Protein AF-A0A139AXX0-F1 (afdb_monomer_lite)

Structure (mmCIF, N/CA/C/O backbone):
data_AF-A0A139AXX0-F1
#
_entry.id   AF-A0A139AXX0-F1
#
loop_
_atom_site.group_PDB
_atom_site.id
_atom_site.type_symbol
_atom_site.label_atom_id
_atom_site.label_alt_id
_atom_site.label_comp_id
_atom_site.label_asym_id
_atom_site.label_entity_id
_atom_site.label_seq_id
_atom_site.pdbx_PDB_ins_code
_atom_site.Cartn_x
_atom_site.Cartn_y
_atom_site.Cartn_z
_atom_site.occupancy
_atom_site.B_iso_or_equiv
_atom_site.auth_seq_id
_atom_site.auth_comp_id
_atom_site.auth_asym_id
_atom_site.auth_atom_id
_atom_site.pdbx_PDB_model_num
ATOM 1 N N . MET A 1 1 ? 79.664 -22.857 -15.039 1.00 46.25 1 MET A N 1
ATOM 2 C CA . MET A 1 1 ? 78.919 -22.597 -13.788 1.00 46.25 1 MET A CA 1
ATOM 3 C C . MET A 1 1 ? 77.476 -23.040 -13.986 1.00 46.25 1 MET A C 1
ATOM 5 O O . MET A 1 1 ? 76.774 -22.445 -14.790 1.00 46.25 1 MET A O 1
ATOM 9 N N . LYS A 1 2 ? 77.086 -24.165 -13.374 1.00 41.97 2 LYS A N 1
ATOM 10 C CA . LYS A 1 2 ? 75.766 -24.799 -13.525 1.00 41.97 2 LYS A CA 1
ATOM 11 C C . LYS A 1 2 ? 74.895 -24.378 -12.338 1.00 41.97 2 LYS A C 1
ATOM 13 O O . LYS A 1 2 ? 75.291 -24.623 -11.205 1.00 41.97 2 LYS A O 1
ATOM 18 N N . THR A 1 3 ? 73.746 -23.750 -12.580 1.00 57.97 3 THR A N 1
ATOM 19 C CA . THR A 1 3 ? 72.783 -23.391 -11.529 1.00 57.97 3 THR A CA 1
ATOM 20 C C . THR A 1 3 ? 71.642 -24.406 -11.494 1.00 57.97 3 THR A C 1
ATOM 22 O O . THR A 1 3 ? 70.916 -24.605 -12.466 1.00 57.97 3 THR A O 1
ATOM 25 N N . LEU A 1 4 ? 71.520 -25.082 -10.353 1.00 53.06 4 LEU A N 1
ATOM 26 C CA . LEU A 1 4 ? 70.432 -25.992 -10.010 1.00 53.06 4 LEU A CA 1
ATOM 27 C C . LEU A 1 4 ? 69.208 -25.167 -9.588 1.00 53.06 4 LEU A C 1
ATOM 29 O O . LEU A 1 4 ? 69.321 -24.290 -8.733 1.00 53.06 4 LEU A O 1
ATOM 33 N N . ARG A 1 5 ? 68.033 -25.457 -10.157 1.00 53.00 5 ARG A N 1
ATOM 34 C CA . ARG A 1 5 ? 66.740 -24.987 -9.637 1.00 53.00 5 ARG A CA 1
ATOM 35 C C . ARG A 1 5 ? 65.978 -26.170 -9.057 1.00 53.00 5 ARG A C 1
ATOM 37 O O . ARG A 1 5 ? 65.609 -27.100 -9.769 1.00 53.00 5 ARG A O 1
ATOM 44 N N . THR A 1 6 ? 65.761 -26.101 -7.753 1.00 57.22 6 THR A N 1
ATOM 45 C CA . THR A 1 6 ? 64.947 -27.004 -6.946 1.00 57.22 6 THR A CA 1
ATOM 46 C C . THR A 1 6 ? 63.458 -26.786 -7.244 1.00 57.22 6 THR A C 1
ATOM 48 O O . THR A 1 6 ? 62.976 -25.656 -7.315 1.00 57.22 6 THR A O 1
ATOM 51 N N . ARG A 1 7 ? 62.722 -27.884 -7.452 1.00 46.81 7 ARG A N 1
ATOM 52 C CA . ARG A 1 7 ? 61.253 -27.921 -7.518 1.00 46.81 7 ARG A CA 1
ATOM 53 C C . ARG A 1 7 ? 60.729 -28.276 -6.130 1.00 46.81 7 ARG A C 1
ATOM 55 O O . ARG A 1 7 ? 61.003 -29.370 -5.645 1.00 46.81 7 ARG A O 1
ATOM 62 N N . SER A 1 8 ? 59.977 -27.373 -5.510 1.00 51.22 8 SER A N 1
ATOM 63 C CA . SER A 1 8 ? 59.204 -27.656 -4.305 1.00 51.22 8 SER A CA 1
ATOM 64 C C . SER A 1 8 ? 57.824 -28.211 -4.662 1.00 51.22 8 SER A C 1
ATOM 66 O O . SER A 1 8 ? 57.126 -27.739 -5.558 1.00 51.22 8 SER A O 1
ATOM 68 N N . SER A 1 9 ? 57.498 -29.271 -3.935 1.00 49.22 9 SER A N 1
ATOM 69 C CA . SER A 1 9 ? 56.248 -30.013 -3.874 1.00 49.22 9 SER A CA 1
ATOM 70 C C . SER A 1 9 ? 55.099 -29.144 -3.348 1.00 49.22 9 SER A C 1
ATOM 72 O O . SER A 1 9 ? 55.285 -28.356 -2.422 1.00 49.22 9 SER A O 1
ATOM 74 N N . THR A 1 10 ? 53.896 -29.292 -3.902 1.00 56.66 10 THR A N 1
ATOM 75 C CA . THR A 1 10 ? 52.660 -28.860 -3.236 1.00 56.66 10 THR A CA 1
ATOM 76 C C . THR A 1 10 ? 51.636 -29.975 -3.366 1.00 56.66 10 THR A C 1
ATOM 78 O O . THR A 1 10 ? 51.292 -30.415 -4.463 1.00 56.66 10 THR A O 1
ATOM 81 N N . SER A 1 11 ? 51.249 -30.466 -2.197 1.00 52.00 11 SER A N 1
ATOM 82 C CA . SER A 1 11 ? 50.426 -31.629 -1.929 1.00 52.00 11 SER A CA 1
ATOM 83 C C . SER A 1 11 ? 48.946 -31.388 -2.218 1.00 52.00 11 SER A C 1
ATOM 85 O O . SER A 1 11 ? 48.414 -30.284 -2.097 1.00 52.00 11 SER A O 1
ATOM 87 N N . ALA A 1 12 ? 48.287 -32.479 -2.600 1.00 48.62 12 ALA A N 1
ATOM 88 C CA . ALA A 1 12 ? 46.859 -32.584 -2.824 1.00 48.62 12 ALA A CA 1
ATOM 89 C C . ALA A 1 12 ? 46.077 -32.492 -1.501 1.00 48.62 12 ALA A C 1
ATOM 91 O O . ALA A 1 12 ? 46.318 -33.264 -0.576 1.00 48.62 12 ALA A O 1
ATOM 92 N N . GLY A 1 13 ? 45.111 -31.574 -1.441 1.00 47.59 13 GLY A N 1
ATOM 93 C CA . GLY A 1 13 ? 44.103 -31.495 -0.387 1.00 47.59 13 GLY A CA 1
ATOM 94 C C . GLY A 1 13 ? 42.764 -32.033 -0.887 1.00 47.59 13 GLY A C 1
ATOM 95 O O . GLY A 1 13 ? 42.063 -31.368 -1.646 1.00 47.59 13 GLY A O 1
ATOM 96 N N . VAL A 1 14 ? 42.427 -33.249 -0.461 1.00 51.59 14 VAL A N 1
ATOM 97 C CA . VAL A 1 14 ? 41.125 -33.903 -0.639 1.00 51.59 14 VAL A CA 1
ATOM 98 C C . VAL A 1 14 ? 40.145 -33.295 0.369 1.00 51.59 14 VAL A C 1
ATOM 100 O O . VAL A 1 14 ? 40.324 -33.466 1.571 1.00 51.59 14 VAL A O 1
ATOM 103 N N . PHE A 1 15 ? 39.106 -32.593 -0.096 1.00 47.91 15 PHE A N 1
ATOM 104 C CA . PHE A 1 15 ? 38.000 -32.147 0.759 1.00 47.91 15 PHE A CA 1
ATOM 105 C C . PHE A 1 15 ? 36.804 -33.094 0.612 1.00 47.91 15 PHE A C 1
ATOM 107 O O . PHE A 1 15 ? 36.177 -33.193 -0.444 1.00 47.91 15 PHE A O 1
ATOM 114 N N . LEU A 1 16 ? 36.521 -33.803 1.704 1.00 53.97 16 LEU A N 1
ATOM 115 C CA . LEU A 1 16 ? 35.399 -34.714 1.892 1.00 53.97 16 LEU A CA 1
ATOM 116 C C . LEU A 1 16 ? 34.058 -33.960 1.910 1.00 53.97 16 LEU A C 1
ATOM 118 O O . LEU A 1 16 ? 33.892 -32.942 2.580 1.00 53.97 16 LEU A O 1
ATOM 122 N N . ARG A 1 17 ? 33.085 -34.514 1.178 1.00 45.72 17 ARG A N 1
ATOM 123 C CA . ARG A 1 17 ? 31.656 -34.173 1.213 1.00 45.72 17 ARG A CA 1
ATOM 124 C C . ARG A 1 17 ? 31.059 -34.533 2.581 1.00 45.72 17 ARG A C 1
ATOM 126 O O . ARG A 1 17 ? 31.061 -35.703 2.947 1.00 45.72 17 ARG A O 1
ATOM 133 N N . ALA A 1 18 ? 30.454 -33.563 3.264 1.00 51.94 18 ALA A N 1
ATOM 134 C CA . ALA A 1 18 ? 29.508 -33.800 4.357 1.00 51.94 18 ALA A CA 1
ATOM 135 C C . ALA A 1 18 ? 28.066 -33.759 3.813 1.00 51.94 18 ALA A C 1
ATOM 137 O O . ALA A 1 18 ? 27.714 -32.867 3.039 1.00 51.94 18 ALA A O 1
ATOM 138 N N . GLY A 1 19 ? 27.264 -34.769 4.164 1.00 47.56 19 GLY A N 1
ATOM 139 C CA . GLY A 1 19 ? 25.903 -34.993 3.666 1.00 47.56 19 GLY A CA 1
ATOM 140 C C . GLY A 1 19 ? 24.798 -34.195 4.384 1.00 47.56 19 GLY A C 1
ATOM 141 O O . GLY A 1 19 ? 25.060 -33.530 5.386 1.00 47.56 19 GLY A O 1
ATOM 142 N N . PRO A 1 20 ? 23.547 -34.262 3.883 1.00 62.38 20 PRO A N 1
ATOM 143 C CA . PRO A 1 20 ? 22.391 -33.614 4.493 1.00 62.38 20 PRO A CA 1
ATOM 144 C C . PRO A 1 20 ? 21.713 -34.520 5.534 1.00 62.38 20 PRO A C 1
ATOM 146 O O . PRO A 1 20 ? 21.348 -35.659 5.249 1.00 62.38 20 PRO A O 1
ATOM 149 N N . GLN A 1 21 ? 21.500 -33.990 6.740 1.00 54.69 21 GLN A N 1
ATOM 150 C CA . GLN A 1 21 ? 20.679 -34.625 7.772 1.00 54.69 21 GLN A CA 1
ATOM 151 C C . GLN A 1 21 ? 19.194 -34.449 7.435 1.00 54.69 21 GLN A C 1
ATOM 153 O O . GLN A 1 21 ? 18.640 -33.353 7.513 1.00 54.69 21 GLN A O 1
ATOM 158 N N . SER A 1 22 ? 18.567 -35.560 7.059 1.00 50.88 22 SER A N 1
ATOM 159 C CA . SER A 1 22 ? 17.121 -35.758 7.051 1.00 50.88 22 SER A CA 1
ATOM 160 C C . SER A 1 22 ? 16.656 -36.066 8.474 1.00 50.88 22 SER A C 1
ATOM 162 O O . SER A 1 22 ? 17.155 -37.003 9.094 1.00 50.88 22 SER A O 1
ATOM 164 N N . ARG A 1 23 ? 15.683 -35.309 8.987 1.00 54.03 23 ARG A N 1
ATOM 165 C CA . ARG A 1 23 ? 14.845 -35.733 10.114 1.00 54.03 23 ARG A CA 1
ATOM 166 C C . ARG A 1 23 ? 13.399 -35.351 9.834 1.00 54.03 23 ARG A C 1
ATOM 168 O O . ARG A 1 23 ? 12.986 -34.214 10.030 1.00 54.03 23 ARG A O 1
ATOM 175 N N . ALA A 1 24 ? 12.652 -36.344 9.378 1.00 46.38 24 ALA A N 1
ATOM 176 C CA . ALA A 1 24 ? 11.213 -36.445 9.528 1.00 46.38 24 ALA A CA 1
ATOM 177 C C . ALA A 1 24 ? 10.962 -37.593 10.508 1.00 46.38 24 ALA A C 1
ATOM 179 O O . ALA A 1 24 ? 11.511 -38.662 10.271 1.00 46.38 24 ALA A O 1
ATOM 180 N N . VAL A 1 25 ? 10.171 -37.377 11.565 1.00 45.97 25 VAL A N 1
ATOM 181 C CA . VAL A 1 25 ? 9.174 -38.337 12.082 1.00 45.97 25 VAL A CA 1
ATOM 182 C C . VAL A 1 25 ? 8.332 -37.717 13.209 1.00 45.97 25 VAL A C 1
ATOM 184 O O . VAL A 1 25 ? 8.870 -37.161 14.159 1.00 45.97 25 VAL A O 1
ATOM 187 N N . CYS A 1 26 ? 7.015 -37.900 13.038 1.00 38.25 26 CYS A N 1
ATOM 188 C CA . CYS A 1 26 ? 5.984 -38.304 14.010 1.00 38.25 26 CYS A CA 1
ATOM 189 C C . CYS A 1 26 ? 5.656 -37.380 15.200 1.00 38.25 26 CYS A C 1
ATOM 191 O O . CYS A 1 26 ? 6.502 -37.048 16.013 1.00 38.25 26 CYS A O 1
ATOM 193 N N . SER A 1 27 ? 4.425 -36.860 15.302 1.00 47.22 27 SER A N 1
ATOM 194 C CA . SER A 1 27 ? 3.159 -37.568 15.599 1.00 47.22 27 SER A CA 1
ATOM 195 C C . SER A 1 27 ? 3.106 -38.070 17.038 1.00 47.22 27 SER A C 1
ATOM 197 O O . SER A 1 27 ? 3.663 -39.122 17.325 1.00 47.22 27 SER A O 1
ATOM 199 N N . LEU A 1 28 ? 2.378 -37.342 17.893 1.00 48.97 28 LEU A N 1
ATOM 200 C CA . LEU A 1 28 ? 1.589 -37.885 19.001 1.00 48.97 28 LEU A CA 1
ATOM 201 C C . LEU A 1 28 ? 0.614 -36.813 19.516 1.00 48.97 28 LEU A C 1
ATOM 203 O O . LEU A 1 28 ? 1.004 -35.743 19.979 1.00 48.97 28 LEU A O 1
ATOM 207 N N . CYS A 1 29 ? -0.673 -37.127 19.372 1.00 44.59 29 CYS A N 1
ATOM 208 C CA . CYS A 1 29 ? -1.796 -36.564 20.112 1.00 44.59 29 CYS A CA 1
ATOM 209 C C . CYS A 1 29 ? -1.549 -36.651 21.626 1.00 44.59 29 CYS A C 1
ATOM 211 O O . CYS A 1 29 ? -0.869 -37.583 22.035 1.00 44.59 29 CYS A O 1
ATOM 213 N N . ILE A 1 30 ? -2.173 -35.776 22.431 1.00 45.62 30 ILE A N 1
ATOM 214 C CA . ILE A 1 30 ? -2.805 -36.111 23.728 1.00 45.62 30 ILE A CA 1
ATOM 215 C C . ILE A 1 30 ? -3.516 -34.868 24.325 1.00 45.62 30 ILE A C 1
ATOM 217 O O . ILE A 1 30 ? -2.901 -33.846 24.605 1.00 45.62 30 ILE A O 1
ATOM 221 N N . LEU A 1 31 ? -4.841 -35.015 24.458 1.00 41.31 31 LEU A N 1
ATOM 222 C CA . LEU A 1 31 ? -5.793 -34.495 25.458 1.00 41.31 31 LEU A CA 1
ATOM 223 C C . LEU A 1 31 ? -5.908 -32.993 25.827 1.00 41.31 31 LEU A C 1
ATOM 225 O O . LEU A 1 31 ? -5.064 -32.398 26.487 1.00 41.31 31 LEU A O 1
ATOM 229 N N . SER A 1 32 ? -7.111 -32.459 25.566 1.00 44.53 32 SER A N 1
ATOM 230 C CA . SER A 1 32 ? -7.810 -31.455 26.396 1.00 44.53 32 SER A CA 1
ATOM 231 C C . SER A 1 32 ? -8.146 -32.023 27.795 1.00 44.53 32 SER A C 1
ATOM 233 O O . SER A 1 32 ? -8.226 -33.247 27.922 1.00 44.53 32 SER A O 1
ATOM 235 N N . PRO A 1 33 ? -8.427 -31.193 28.830 1.00 52.59 33 PRO A N 1
ATOM 236 C CA . PRO A 1 33 ? -9.834 -30.819 29.060 1.00 52.59 33 PRO A CA 1
ATOM 237 C C . PRO A 1 33 ? -10.115 -29.446 29.732 1.00 52.59 33 PRO A C 1
ATOM 239 O O . PRO A 1 33 ? -9.369 -28.942 30.563 1.00 52.59 33 PRO A O 1
ATOM 242 N N . LEU A 1 34 ? -11.276 -28.897 29.355 1.00 48.12 34 LEU A N 1
ATOM 243 C CA . LEU A 1 34 ? -12.315 -28.196 30.136 1.00 48.12 34 LEU A CA 1
ATOM 244 C C . LEU A 1 34 ? -11.984 -27.648 31.545 1.00 48.12 34 LEU A C 1
ATOM 246 O O . LEU A 1 34 ? -11.795 -28.408 32.496 1.00 48.12 34 LEU A O 1
ATOM 250 N N . LYS A 1 35 ? -12.167 -26.328 31.726 1.00 39.66 35 LYS A N 1
ATOM 251 C CA . LYS A 1 35 ? -12.638 -25.751 33.001 1.00 39.66 35 LYS A CA 1
ATOM 252 C C . LYS A 1 35 ? -13.356 -24.402 32.801 1.00 39.66 35 LYS A C 1
ATOM 254 O O . LYS A 1 35 ? -12.743 -23.383 32.515 1.00 39.66 35 LYS A O 1
ATOM 259 N N . THR A 1 36 ? -14.664 -24.412 33.020 1.00 43.47 36 THR A N 1
ATOM 260 C CA . THR A 1 36 ? -15.513 -23.289 33.475 1.00 43.47 36 THR A CA 1
ATOM 261 C C . THR A 1 36 ? -16.224 -23.772 34.754 1.00 43.47 36 THR A C 1
ATOM 263 O O . THR A 1 36 ? -16.199 -24.984 34.988 1.00 43.47 36 THR A O 1
ATOM 266 N N . PRO A 1 37 ? -16.961 -22.961 35.543 1.00 57.97 37 PRO A N 1
ATOM 267 C CA . PRO A 1 37 ? -17.022 -21.499 35.704 1.00 57.97 37 PRO A CA 1
ATOM 268 C C . PRO A 1 37 ? -16.844 -21.077 37.193 1.00 57.97 37 PRO A C 1
ATOM 270 O O . PRO A 1 37 ? -16.829 -21.919 38.089 1.00 57.97 37 PRO A O 1
ATOM 273 N N . ARG A 1 38 ? -16.795 -19.771 37.507 1.00 42.25 38 ARG A N 1
ATOM 274 C CA . ARG A 1 38 ? -17.168 -19.293 38.856 1.00 42.25 38 ARG A CA 1
ATOM 275 C C . ARG A 1 38 ? -17.940 -17.977 38.790 1.00 42.25 38 ARG A C 1
ATOM 277 O O . ARG A 1 38 ? -17.411 -16.950 38.385 1.00 42.25 38 ARG A O 1
ATOM 284 N N . LEU A 1 39 ? -19.203 -18.069 39.198 1.00 45.81 39 LEU A N 1
ATOM 285 C CA . LEU A 1 39 ? -20.110 -16.976 39.531 1.00 45.81 39 LEU A CA 1
ATOM 286 C C . LEU A 1 39 ? -19.693 -16.303 40.849 1.00 45.81 39 LEU A C 1
ATOM 288 O O . LEU A 1 39 ? -19.390 -16.987 41.823 1.00 45.81 39 LEU A O 1
ATOM 292 N N . SER A 1 40 ? -19.778 -14.976 40.883 1.00 50.75 40 SER A N 1
ATOM 293 C CA . SER A 1 40 ? -20.068 -14.143 42.062 1.00 50.75 40 SER A CA 1
ATOM 294 C C . SER A 1 40 ? -20.540 -12.803 41.485 1.00 50.75 40 SER A C 1
ATOM 296 O O . SER A 1 40 ? -19.766 -12.147 40.803 1.00 50.75 40 SER A O 1
ATOM 298 N N . SER A 1 41 ? -21.827 -12.466 41.416 1.00 46.47 41 SER A N 1
ATOM 299 C CA . SER A 1 41 ? -22.825 -12.223 42.466 1.00 46.47 41 SER A CA 1
ATOM 300 C C . SER A 1 41 ? -22.464 -11.080 43.424 1.00 46.47 41 SER A C 1
ATOM 302 O O . SER A 1 41 ? -21.390 -11.098 44.024 1.00 46.47 41 SER A O 1
ATOM 304 N N . GLN A 1 42 ? -23.461 -10.196 43.595 1.00 49.03 42 GLN A N 1
ATOM 305 C CA . GLN A 1 42 ? -23.65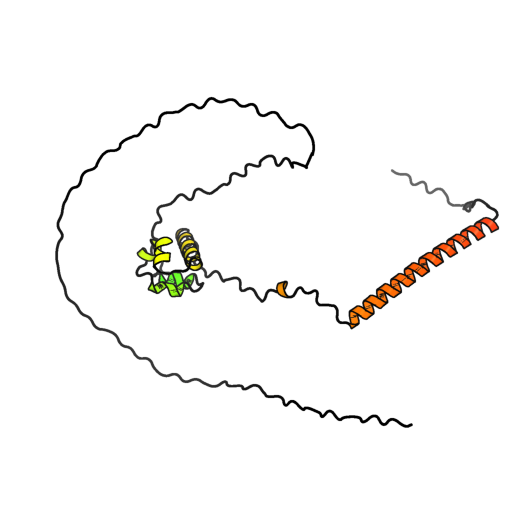3 -9.093 44.559 1.00 49.03 42 GLN A CA 1
ATOM 306 C C . GLN A 1 42 ? -23.186 -7.697 44.088 1.00 49.03 42 GLN A C 1
ATOM 308 O O . GLN A 1 42 ? -22.005 -7.473 43.872 1.00 49.03 42 GLN A O 1
ATOM 313 N N . ASN A 1 43 ? -24.085 -6.776 43.706 1.00 46.84 43 ASN A N 1
ATOM 314 C CA . ASN A 1 43 ? -25.103 -5.997 44.458 1.00 46.84 43 ASN A CA 1
ATOM 315 C C . ASN A 1 43 ? -24.584 -4.622 44.923 1.00 46.84 43 ASN A C 1
ATOM 317 O O . ASN A 1 43 ? -23.675 -4.573 45.746 1.00 46.84 43 ASN A O 1
ATOM 321 N N . ARG A 1 44 ? -25.268 -3.551 44.476 1.00 42.06 44 ARG A N 1
ATOM 322 C CA . ARG A 1 44 ? -25.724 -2.325 45.199 1.00 42.06 44 ARG A CA 1
ATOM 323 C C . ARG A 1 44 ? -25.839 -1.159 44.200 1.00 42.06 44 ARG A C 1
ATOM 325 O O . ARG A 1 44 ? -24.881 -0.843 43.511 1.00 42.06 44 ARG A O 1
ATOM 332 N N . LEU A 1 45 ? -27.055 -0.691 43.897 1.00 45.53 45 LEU A N 1
ATOM 333 C CA . LEU A 1 45 ? -27.758 0.429 44.555 1.00 45.53 45 LEU A CA 1
ATOM 334 C C . LEU A 1 45 ? -26.901 1.699 44.706 1.00 45.53 45 LEU A C 1
ATOM 336 O O . LEU A 1 45 ? -26.037 1.731 45.574 1.00 45.53 45 LEU A O 1
ATOM 340 N N . ALA A 1 46 ? -27.226 2.758 43.957 1.00 47.44 46 ALA A N 1
ATOM 341 C CA . ALA A 1 46 ? -27.762 4.016 44.499 1.00 47.44 46 ALA A CA 1
ATOM 342 C C . ALA A 1 46 ? -27.876 5.103 43.409 1.00 47.44 46 ALA A C 1
ATOM 344 O O . ALA A 1 46 ? -27.119 5.146 42.446 1.00 47.44 46 ALA A O 1
ATOM 345 N N . ASN A 1 47 ? -28.886 5.940 43.608 1.00 55.72 47 ASN A N 1
ATOM 346 C CA . ASN A 1 47 ? -29.456 6.990 42.766 1.00 55.72 47 ASN A CA 1
ATOM 347 C C . ASN A 1 47 ? -28.591 8.271 42.632 1.00 55.72 47 ASN A C 1
ATOM 349 O O . ASN A 1 47 ? -27.592 8.409 43.337 1.00 55.72 47 ASN A O 1
ATOM 353 N N . PRO A 1 48 ? -28.982 9.214 41.741 1.00 68.31 48 PRO A N 1
ATOM 354 C CA . PRO A 1 48 ? -28.218 10.418 41.395 1.00 68.31 48 PRO A CA 1
ATOM 355 C C . PRO A 1 48 ? -28.518 11.605 42.326 1.00 68.31 48 PRO A C 1
ATOM 357 O O . PRO A 1 48 ? -29.503 11.578 43.067 1.00 68.31 48 PRO A O 1
ATOM 360 N N . PRO A 1 49 ? -27.746 12.700 42.204 1.00 59.00 49 PRO A N 1
ATOM 361 C CA . PRO A 1 49 ? -28.359 14.016 42.333 1.00 59.00 49 PRO A CA 1
ATOM 362 C C . PRO A 1 49 ? -28.030 14.998 41.200 1.00 59.00 49 PRO A C 1
ATOM 364 O O . PRO A 1 49 ? -26.990 14.986 40.546 1.00 59.00 49 PRO A O 1
ATOM 367 N N . SER A 1 50 ? -29.025 15.849 41.028 1.00 43.22 50 SER A N 1
ATOM 368 C CA . SER A 1 50 ? -29.220 17.003 40.171 1.00 43.22 50 SER A CA 1
ATOM 369 C C . SER A 1 50 ? -28.288 18.198 40.428 1.00 43.22 50 SER A C 1
ATOM 371 O O . SER A 1 50 ? -27.760 18.382 41.520 1.00 43.22 50 SER A O 1
ATOM 373 N N . SER A 1 51 ? -28.269 19.083 39.420 1.00 44.53 51 SER A N 1
ATOM 374 C CA . SER A 1 51 ? -28.216 20.558 39.494 1.00 44.53 51 SER A CA 1
ATOM 375 C C . SER A 1 51 ? -26.960 21.270 40.019 1.00 44.53 51 SER A C 1
ATOM 377 O O . SER A 1 51 ? -26.716 21.339 41.217 1.00 44.53 51 SER A O 1
ATOM 379 N N . SER A 1 52 ? -26.271 21.972 39.115 1.00 45.31 52 SER A N 1
ATOM 380 C CA . SER A 1 52 ? -25.848 23.385 39.259 1.00 45.31 52 SER A CA 1
ATOM 381 C C . SER A 1 52 ? -25.246 23.834 37.913 1.00 45.31 52 SER A C 1
ATOM 383 O O . SER A 1 52 ? -24.355 23.193 37.373 1.00 45.31 52 SER A O 1
ATOM 385 N N . SER A 1 53 ? -25.896 24.725 37.166 1.00 45.28 53 SER A N 1
ATOM 386 C CA . SER A 1 53 ? -25.772 26.186 37.277 1.00 45.28 53 SER A CA 1
ATOM 387 C C . SER A 1 53 ? -24.343 26.675 37.032 1.00 45.28 53 SER A C 1
ATOM 389 O O . SER A 1 53 ? -23.526 26.676 37.944 1.00 45.28 53 SER A O 1
ATOM 391 N N . THR A 1 54 ? -24.053 27.163 35.824 1.00 55.62 54 THR A N 1
ATOM 392 C CA . THR A 1 54 ? -23.055 28.230 35.625 1.00 55.62 54 THR A CA 1
ATOM 393 C C . THR A 1 54 ? -23.347 29.017 34.337 1.00 55.62 54 THR A C 1
ATOM 395 O O . THR A 1 54 ? -23.622 28.406 33.301 1.00 55.62 54 THR A O 1
ATOM 398 N N . PRO A 1 55 ? -23.345 30.363 34.399 1.00 60.59 55 PRO A N 1
ATOM 399 C CA . PRO A 1 55 ? -23.709 31.244 33.294 1.00 60.59 55 PRO A CA 1
ATOM 400 C C . PRO A 1 55 ? -22.537 31.593 32.361 1.00 60.59 55 PRO A C 1
ATOM 402 O O . PRO A 1 55 ? -21.362 31.475 32.705 1.00 60.59 55 PRO A O 1
ATOM 405 N N . LEU A 1 56 ? -22.924 32.067 31.175 1.00 49.19 56 LEU A N 1
ATOM 406 C CA . LEU A 1 56 ? -22.122 32.729 30.138 1.00 49.19 56 LEU A CA 1
ATOM 407 C C . LEU A 1 56 ? -21.199 33.830 30.692 1.00 49.19 56 LEU A C 1
ATOM 409 O O . LEU A 1 56 ? -21.549 34.496 31.668 1.00 49.19 56 LEU A O 1
ATOM 413 N N . PRO A 1 57 ? -20.117 34.149 29.959 1.00 61.62 57 PRO A N 1
ATOM 414 C CA . PRO A 1 57 ? -19.947 35.553 29.588 1.00 61.62 57 PRO A CA 1
ATOM 415 C C . PRO A 1 57 ? -19.570 35.803 28.114 1.00 61.62 57 PRO A C 1
ATOM 417 O O . PRO A 1 57 ? -18.651 35.216 27.553 1.00 61.62 57 PRO A O 1
ATOM 420 N N . THR A 1 58 ? -20.315 36.753 27.545 1.00 52.62 58 THR A N 1
ATOM 421 C CA . THR A 1 58 ? -19.846 37.914 26.769 1.00 52.62 58 THR A CA 1
ATOM 422 C C . THR A 1 58 ? -19.033 37.674 25.491 1.00 52.62 58 THR A C 1
ATOM 424 O O . THR A 1 58 ? -17.809 37.581 25.483 1.00 52.62 58 THR A O 1
ATOM 427 N N . ASN A 1 59 ? -19.763 37.701 24.373 1.00 52.16 59 ASN A N 1
ATOM 428 C CA . ASN A 1 59 ? -19.253 37.933 23.025 1.00 52.16 59 ASN A CA 1
ATOM 429 C C . ASN A 1 59 ? -18.819 39.403 22.877 1.00 52.16 59 ASN A C 1
ATOM 431 O O . ASN A 1 59 ? -19.653 40.303 22.967 1.00 52.16 59 ASN A O 1
ATOM 435 N N . THR A 1 60 ? -17.538 39.634 22.601 1.00 64.19 60 THR A N 1
ATOM 436 C CA . THR A 1 60 ? -16.974 40.956 22.293 1.00 64.19 60 THR A CA 1
ATOM 437 C C . THR A 1 60 ? -16.551 40.978 20.819 1.00 64.19 60 THR A C 1
ATOM 439 O O . THR A 1 60 ? -15.567 40.322 20.470 1.00 64.19 60 THR A O 1
ATOM 442 N N . PRO A 1 61 ? -17.242 41.699 19.918 1.00 61.56 61 PRO A N 1
ATOM 443 C CA . PRO A 1 61 ? -16.785 41.855 18.543 1.00 61.56 61 PRO A CA 1
ATOM 444 C C . PRO A 1 61 ? -15.756 42.989 18.464 1.00 61.56 61 PRO A C 1
ATOM 446 O O . PRO A 1 61 ? -16.102 44.168 18.440 1.00 61.56 61 PRO A O 1
ATOM 449 N N . PHE A 1 62 ? -14.469 42.639 18.414 1.00 50.34 62 PHE A N 1
ATOM 450 C CA . PHE A 1 62 ? -13.411 43.607 18.125 1.00 50.34 62 PHE A CA 1
ATOM 451 C C . PHE A 1 62 ? -13.364 43.866 16.613 1.00 50.34 62 PHE A C 1
ATOM 453 O O . PHE A 1 62 ? -12.769 43.111 15.842 1.00 50.34 62 PHE A O 1
ATOM 460 N N . LEU A 1 63 ? -14.027 44.943 16.195 1.00 45.78 63 LEU A N 1
ATOM 461 C CA . LEU A 1 63 ? -13.848 45.562 14.888 1.00 45.78 63 LEU A CA 1
ATOM 462 C C . LEU A 1 63 ? -12.383 45.999 14.755 1.00 45.78 63 LEU A C 1
ATOM 464 O O . LEU A 1 63 ? -11.899 46.814 15.540 1.00 45.78 63 LEU A O 1
ATOM 468 N N . ARG A 1 64 ? -11.665 45.458 13.766 1.00 57.47 64 ARG A N 1
ATOM 469 C CA . ARG A 1 64 ? -10.363 45.998 13.360 1.00 57.47 64 ARG A CA 1
ATOM 470 C C . ARG A 1 64 ? -10.573 47.048 12.262 1.00 57.47 64 ARG A C 1
ATOM 472 O O . ARG A 1 64 ? -11.209 46.723 11.259 1.00 57.47 64 ARG A O 1
ATOM 479 N N . PRO A 1 65 ? -10.046 48.272 12.427 1.00 56.25 65 PRO A N 1
ATOM 480 C CA . PRO A 1 65 ? -10.118 49.316 11.416 1.00 56.25 65 PRO A CA 1
ATOM 481 C C . PRO A 1 65 ? -9.142 49.068 10.259 1.00 56.25 65 PRO A C 1
ATOM 483 O O . PRO A 1 65 ? -8.028 48.573 10.438 1.00 56.25 65 PRO A O 1
ATOM 486 N N . LEU A 1 66 ? -9.598 49.448 9.067 1.00 49.06 66 LEU A N 1
ATOM 487 C CA . LEU A 1 66 ? -8.835 49.542 7.829 1.00 49.06 66 LEU A CA 1
ATOM 488 C C . LEU A 1 66 ? -7.741 50.605 7.980 1.00 49.06 66 LEU A C 1
ATOM 490 O O . LEU A 1 66 ? -8.050 51.780 8.168 1.00 49.06 66 LEU A O 1
ATOM 494 N N . THR A 1 67 ? -6.475 50.222 7.832 1.00 56.19 67 THR A N 1
ATOM 495 C CA . THR A 1 67 ? -5.396 51.183 7.579 1.00 56.19 67 THR A CA 1
ATOM 496 C C . THR A 1 67 ? -4.931 51.048 6.140 1.00 56.19 67 THR A C 1
ATOM 498 O O . THR A 1 67 ? -4.299 50.067 5.749 1.00 56.19 67 THR A O 1
ATOM 501 N N . SER A 1 68 ? -5.310 52.069 5.377 1.00 45.91 68 SER A N 1
ATOM 502 C CA . SER A 1 68 ? -4.775 52.471 4.082 1.00 45.91 68 SER A CA 1
ATOM 503 C C . SER A 1 68 ? -3.244 52.501 4.087 1.00 45.91 68 SER A C 1
ATOM 505 O O . SER A 1 68 ? -2.639 53.031 5.018 1.00 45.91 68 SER A O 1
ATOM 507 N N . VAL A 1 69 ? -2.628 51.977 3.027 1.00 60.31 69 VAL A N 1
ATOM 508 C CA . VAL A 1 69 ? -1.212 52.201 2.715 1.00 60.31 69 VAL A CA 1
ATOM 509 C C . VAL A 1 69 ? -1.140 52.786 1.300 1.00 60.31 69 VAL A C 1
ATOM 511 O O . VAL A 1 69 ? -1.404 52.061 0.340 1.00 60.31 69 VAL A O 1
ATOM 514 N N . PRO A 1 70 ? -0.826 54.081 1.129 1.00 56.75 70 PRO A N 1
ATOM 515 C CA . PRO A 1 70 ? -0.408 54.636 -0.149 1.00 56.75 70 PRO A CA 1
ATOM 516 C C . PRO A 1 70 ? 1.124 54.682 -0.204 1.00 56.75 70 PRO A C 1
ATOM 518 O O . PRO A 1 70 ? 1.778 55.028 0.777 1.00 56.75 70 PRO A O 1
ATOM 521 N N . GLY A 1 71 ? 1.720 54.355 -1.349 1.00 45.47 71 GLY A N 1
ATOM 522 C CA . GLY A 1 71 ? 3.174 54.444 -1.472 1.00 45.47 71 GLY A CA 1
ATOM 523 C C . GLY A 1 71 ? 3.722 53.869 -2.761 1.00 45.47 71 GLY A C 1
ATOM 524 O O . GLY A 1 71 ? 4.207 52.748 -2.804 1.00 45.47 71 GLY A O 1
ATOM 525 N N . THR A 1 72 ? 3.635 54.670 -3.811 1.00 56.31 72 THR A N 1
ATOM 526 C CA . THR A 1 72 ? 4.291 54.506 -5.105 1.00 56.31 72 THR A CA 1
ATOM 527 C C . THR A 1 72 ? 5.798 54.268 -4.985 1.00 56.31 72 THR A C 1
ATOM 529 O O . THR A 1 72 ? 6.512 55.120 -4.463 1.00 56.31 72 THR A O 1
ATOM 532 N N . HIS A 1 73 ? 6.304 53.212 -5.620 1.00 48.44 73 HIS A N 1
ATOM 533 C CA . HIS A 1 73 ? 7.631 53.260 -6.228 1.00 48.44 73 HIS A CA 1
ATOM 534 C C . HIS A 1 73 ? 7.598 52.508 -7.559 1.00 48.44 73 HIS A C 1
ATOM 536 O O . HIS A 1 73 ? 7.390 51.297 -7.613 1.00 48.44 73 HIS A O 1
ATOM 542 N N . ARG A 1 74 ? 7.735 53.268 -8.649 1.00 49.78 74 ARG A N 1
ATOM 543 C CA . ARG A 1 74 ? 7.939 52.747 -10.000 1.00 49.78 74 ARG A CA 1
ATOM 544 C C . ARG A 1 74 ? 9.333 52.132 -10.055 1.00 49.78 74 ARG A C 1
ATOM 546 O O . ARG A 1 74 ? 10.317 52.851 -9.912 1.00 49.78 74 ARG A O 1
ATOM 553 N N . GLU A 1 75 ? 9.414 50.830 -10.284 1.00 53.62 75 GLU A N 1
ATOM 554 C CA . GLU A 1 75 ? 10.667 50.175 -10.652 1.00 53.62 75 GLU A CA 1
ATOM 555 C C . GLU A 1 75 ? 10.831 50.219 -12.186 1.00 53.62 75 GLU A C 1
ATOM 557 O O . GLU A 1 75 ? 9.869 49.916 -12.904 1.00 53.62 75 GLU A O 1
ATOM 562 N N . PRO A 1 76 ? 11.990 50.639 -12.726 1.00 67.06 76 PRO A N 1
ATOM 563 C CA . PRO A 1 76 ? 12.221 50.653 -14.165 1.00 67.06 76 PRO A CA 1
ATOM 564 C C . PRO A 1 76 ? 12.524 49.248 -14.704 1.00 67.06 76 PRO A C 1
ATOM 566 O O . PRO A 1 76 ? 13.309 48.489 -14.141 1.00 67.06 76 PRO A O 1
ATOM 569 N N . LEU A 1 77 ? 11.912 48.932 -15.845 1.00 57.16 77 LEU A N 1
ATOM 570 C CA . LEU A 1 77 ? 12.081 47.679 -16.578 1.00 57.16 77 LEU A CA 1
ATOM 571 C C . LEU A 1 77 ? 13.539 47.458 -17.027 1.00 57.16 77 LEU A C 1
ATOM 573 O O . LEU A 1 77 ? 14.099 48.330 -17.698 1.00 57.16 77 LEU A O 1
ATOM 577 N N . PRO A 1 78 ? 14.122 46.264 -16.814 1.00 60.06 78 PRO A N 1
ATOM 578 C CA . PRO A 1 78 ? 15.296 45.836 -17.559 1.00 60.06 78 PRO A CA 1
ATOM 579 C C . PRO A 1 78 ? 14.885 45.283 -18.931 1.00 60.06 78 PRO A C 1
ATOM 581 O O . PRO A 1 78 ? 14.239 44.241 -19.060 1.00 60.06 78 PRO A O 1
ATOM 584 N N . SER A 1 79 ? 15.295 46.000 -19.976 1.00 61.31 79 SER A N 1
ATOM 585 C CA . SER A 1 79 ? 15.211 45.570 -21.368 1.00 61.31 79 SER A CA 1
ATOM 586 C C . SER A 1 79 ? 16.392 44.659 -21.736 1.00 61.31 79 SER A C 1
ATOM 588 O O . SER A 1 79 ? 17.548 45.050 -21.600 1.00 61.31 79 SER A O 1
ATOM 590 N N . HIS A 1 80 ? 16.044 43.491 -22.288 1.00 57.47 80 HIS A N 1
ATOM 591 C CA . HIS A 1 80 ? 16.778 42.652 -23.253 1.00 57.47 80 HIS A CA 1
ATOM 592 C C . HIS A 1 80 ? 17.468 41.336 -22.831 1.00 57.47 80 HIS A C 1
ATOM 594 O O . HIS A 1 80 ? 18.455 41.300 -22.106 1.00 57.47 80 HIS A O 1
ATOM 600 N N . ARG A 1 81 ? 17.012 40.293 -23.564 1.00 53.88 81 ARG A N 1
ATOM 601 C CA . ARG A 1 81 ? 17.614 38.986 -23.917 1.00 53.88 81 ARG A CA 1
ATOM 602 C C . ARG A 1 81 ? 17.676 37.974 -22.775 1.00 53.88 81 ARG A C 1
ATOM 604 O O . ARG A 1 81 ? 18.448 38.113 -21.846 1.00 53.88 81 ARG A O 1
ATOM 611 N N . ILE A 1 82 ? 16.905 36.885 -22.824 1.00 53.69 82 ILE A N 1
ATOM 612 C CA . ILE A 1 82 ? 16.976 35.781 -23.806 1.00 53.69 82 ILE A CA 1
ATOM 613 C C . ILE A 1 82 ? 15.562 35.182 -24.017 1.00 53.69 82 ILE A C 1
ATOM 615 O O . ILE A 1 82 ? 14.906 34.895 -23.015 1.00 53.69 82 ILE A O 1
ATOM 619 N N . PRO A 1 83 ? 15.085 34.897 -25.252 1.00 50.16 83 PRO A N 1
ATOM 620 C CA . PRO A 1 83 ? 13.877 34.096 -25.452 1.00 50.16 83 PRO A CA 1
ATOM 621 C C . PRO A 1 83 ? 14.179 32.627 -25.127 1.00 50.16 83 PRO A C 1
ATOM 623 O O . PRO A 1 83 ? 14.585 31.833 -25.974 1.00 50.16 83 PRO A O 1
ATOM 626 N N . ARG A 1 84 ? 14.016 32.260 -23.856 1.00 49.31 84 ARG A N 1
ATOM 627 C CA . ARG A 1 84 ? 13.867 30.865 -23.443 1.00 49.31 84 ARG A CA 1
ATOM 628 C C . ARG A 1 84 ? 12.402 30.523 -23.661 1.00 49.31 84 ARG A C 1
ATOM 630 O O . ARG A 1 84 ? 11.567 31.192 -23.073 1.00 49.31 84 ARG A O 1
ATOM 637 N N . PHE A 1 85 ? 12.123 29.530 -24.506 1.00 54.16 85 PHE A N 1
ATOM 638 C CA . PHE A 1 85 ? 10.799 28.953 -24.760 1.00 54.16 85 PHE A CA 1
ATOM 639 C C . PHE A 1 85 ? 9.933 28.917 -23.486 1.00 54.16 85 PHE A C 1
ATOM 641 O O . PHE A 1 85 ? 9.969 27.950 -22.723 1.00 54.16 85 PHE A O 1
ATOM 648 N N . THR A 1 86 ? 9.147 29.966 -23.247 1.00 44.94 86 THR A N 1
ATOM 649 C CA . THR A 1 86 ? 7.985 29.892 -22.376 1.00 44.94 86 THR A CA 1
ATOM 650 C C . THR A 1 86 ? 6.979 29.122 -23.194 1.00 44.94 86 THR A C 1
ATOM 652 O O . THR A 1 86 ? 6.377 29.646 -24.127 1.00 44.94 86 THR A O 1
ATOM 655 N N . ILE A 1 87 ? 6.884 27.829 -22.911 1.00 58.34 87 ILE A N 1
ATOM 656 C CA . ILE A 1 87 ? 5.732 27.062 -23.340 1.00 58.34 87 ILE A CA 1
ATOM 657 C C . ILE A 1 87 ? 4.545 27.812 -22.738 1.00 58.34 87 ILE A C 1
ATOM 659 O O . ILE A 1 87 ? 4.404 27.839 -21.514 1.00 58.34 87 ILE A O 1
ATOM 663 N N . GLU A 1 88 ? 3.756 28.480 -23.579 1.00 52.62 88 GLU A N 1
ATOM 664 C CA . GLU A 1 88 ? 2.409 28.911 -23.235 1.00 52.62 88 GLU A CA 1
ATOM 665 C C . GLU A 1 88 ? 1.615 27.643 -22.920 1.00 52.62 88 GLU A C 1
ATOM 667 O O . GLU A 1 88 ? 0.915 27.068 -23.746 1.00 52.62 88 GLU A O 1
ATOM 672 N N . TYR A 1 89 ? 1.765 27.153 -21.695 1.00 59.62 89 TYR A N 1
ATOM 673 C CA . TYR A 1 89 ? 0.710 26.403 -21.063 1.00 59.62 89 TYR A CA 1
ATOM 674 C C . TYR A 1 89 ? -0.316 27.457 -20.683 1.00 59.62 89 TYR A C 1
ATOM 676 O O . TYR A 1 89 ? -0.278 27.996 -19.579 1.00 59.62 89 TYR A O 1
ATOM 684 N N . SER A 1 90 ? -1.214 27.771 -21.623 1.00 60.31 90 SER A N 1
ATOM 685 C CA . SER A 1 90 ? -2.545 28.257 -21.283 1.00 60.31 90 SER A CA 1
ATOM 686 C C . SER A 1 90 ? -2.986 27.445 -20.076 1.00 60.31 90 SER A C 1
ATOM 688 O O . SER A 1 90 ? -3.059 26.212 -20.168 1.00 60.31 90 SER A O 1
ATOM 690 N N . ALA A 1 91 ? -3.122 28.123 -18.939 1.00 58.50 91 ALA A N 1
ATOM 691 C CA . ALA A 1 91 ? -3.525 27.537 -17.685 1.00 58.50 91 ALA A CA 1
ATOM 692 C C . ALA A 1 91 ? -4.857 26.831 -17.929 1.00 58.50 91 ALA A C 1
ATOM 694 O O . ALA A 1 91 ? -5.932 27.412 -17.857 1.00 58.50 91 ALA A O 1
ATOM 695 N N . LEU A 1 92 ? -4.780 25.540 -18.253 1.00 55.03 92 LEU A N 1
ATOM 696 C CA . LEU A 1 92 ? -5.795 24.605 -17.849 1.00 55.03 92 LEU A CA 1
ATOM 697 C C . LEU A 1 92 ? -5.716 24.655 -16.334 1.00 55.03 92 LEU A C 1
ATOM 699 O O . LEU A 1 92 ? -4.975 23.888 -15.710 1.00 55.03 92 LEU A O 1
ATOM 703 N N . ASP A 1 93 ? -6.464 25.610 -15.790 1.00 60.38 93 ASP A N 1
ATOM 704 C CA . ASP A 1 93 ? -7.146 25.542 -14.520 1.00 60.38 93 ASP A CA 1
ATOM 705 C C . ASP A 1 93 ? -7.869 24.203 -14.509 1.00 60.38 93 ASP A C 1
ATOM 707 O O . ASP A 1 93 ? -9.055 24.069 -14.788 1.00 60.38 93 ASP A O 1
ATOM 711 N N . LYS A 1 94 ? -7.097 23.147 -14.268 1.00 57.66 94 LYS A N 1
ATOM 712 C CA . LYS A 1 94 ? -7.611 21.897 -13.765 1.00 57.66 94 LYS A CA 1
ATOM 713 C C . LYS A 1 94 ? -8.111 22.337 -12.407 1.00 57.66 94 LYS A C 1
ATOM 715 O O . LYS A 1 94 ? -7.253 22.621 -11.563 1.00 57.66 94 LYS A O 1
ATOM 720 N N . PRO A 1 95 ? -9.435 22.460 -12.177 1.00 51.84 95 PRO A N 1
ATOM 721 C CA . PRO A 1 95 ? -9.884 22.645 -10.821 1.00 51.84 95 PRO A CA 1
ATOM 722 C C . PRO A 1 95 ? -9.248 21.482 -10.082 1.00 51.84 95 PRO A C 1
ATOM 724 O O . PRO A 1 95 ? -9.436 20.313 -10.440 1.00 51.84 95 PRO A O 1
ATOM 727 N N . PHE A 1 96 ? -8.391 21.796 -9.116 1.00 52.34 96 PHE A N 1
ATOM 728 C CA . PHE A 1 96 ? -8.063 20.839 -8.094 1.00 52.34 96 PHE A CA 1
ATOM 729 C C . PHE A 1 96 ? -9.419 20.579 -7.453 1.00 52.34 96 PHE A C 1
ATOM 731 O O . PHE A 1 96 ? -9.845 21.305 -6.559 1.00 52.34 96 PHE A O 1
ATOM 738 N N . ILE A 1 97 ? -10.158 19.599 -7.986 1.00 56.25 97 ILE A N 1
ATOM 739 C CA . ILE A 1 97 ? -11.361 19.042 -7.388 1.00 56.25 97 ILE A CA 1
ATOM 740 C C . ILE A 1 97 ? -10.818 18.267 -6.190 1.00 56.25 97 ILE A C 1
ATOM 742 O O . ILE A 1 97 ? -10.806 17.038 -6.134 1.00 56.25 97 ILE A O 1
ATOM 746 N N . GLY A 1 98 ? -10.276 19.013 -5.228 1.00 54.94 98 GLY A N 1
ATOM 747 C CA . GLY A 1 98 ? -10.174 18.597 -3.860 1.00 54.94 98 GLY A CA 1
ATOM 748 C C . GLY A 1 98 ? -11.616 18.411 -3.466 1.00 54.94 98 GLY A C 1
ATOM 749 O O . GLY A 1 98 ? -12.316 19.377 -3.182 1.00 54.94 98 GLY A O 1
ATOM 750 N N . LYS A 1 99 ? -12.094 17.169 -3.560 1.00 58.53 99 LYS A N 1
ATOM 751 C CA . LYS A 1 99 ? -13.388 16.791 -3.016 1.00 58.53 99 LYS A CA 1
ATOM 752 C C . LYS A 1 99 ? -13.372 17.281 -1.576 1.00 58.53 99 LYS A C 1
ATOM 754 O O . LYS A 1 99 ? -12.643 16.716 -0.758 1.00 58.53 99 LYS A O 1
ATOM 759 N N . ALA A 1 100 ? -14.103 18.356 -1.286 1.00 60.22 100 ALA A N 1
ATOM 760 C CA . ALA A 1 100 ? -14.312 18.794 0.077 1.00 60.22 100 ALA A CA 1
ATOM 761 C C . ALA A 1 100 ? -14.893 17.578 0.799 1.00 60.22 100 ALA A C 1
ATOM 763 O O . ALA A 1 100 ? -15.993 17.124 0.481 1.00 60.22 100 ALA A O 1
ATOM 764 N N . LYS A 1 101 ? -14.099 16.952 1.677 1.00 60.78 101 LYS A N 1
ATOM 765 C CA . LYS A 1 101 ? -14.544 15.782 2.429 1.00 60.78 101 LYS A CA 1
ATOM 766 C C . LYS A 1 101 ? -15.519 16.318 3.464 1.00 60.78 101 LYS A C 1
ATOM 768 O O . LYS A 1 101 ? -15.114 16.662 4.571 1.00 60.78 101 LYS A O 1
ATOM 773 N N . VAL A 1 102 ? -16.787 16.451 3.065 1.00 56.75 102 VAL A N 1
ATOM 774 C CA . VAL A 1 102 ? -17.899 16.713 3.975 1.00 56.75 102 VAL A CA 1
ATOM 775 C C . VAL A 1 102 ? -17.734 15.702 5.098 1.00 56.75 102 VAL A C 1
ATOM 777 O O . VAL A 1 102 ? -17.696 14.491 4.854 1.00 56.75 102 VAL A O 1
ATOM 780 N N . LYS A 1 103 ? -17.512 16.197 6.319 1.00 57.97 103 LYS A N 1
ATOM 781 C CA . LYS A 1 103 ? -17.418 15.358 7.511 1.00 57.97 103 LYS A CA 1
ATOM 782 C C . LYS A 1 103 ? -18.829 14.857 7.808 1.00 57.97 103 LYS A C 1
ATOM 784 O O . LYS A 1 103 ? -19.466 15.340 8.733 1.00 57.97 103 LYS A O 1
ATOM 789 N N . ALA A 1 104 ? -19.327 13.931 6.989 1.00 60.84 104 ALA A N 1
ATOM 790 C CA . ALA A 1 104 ? -20.531 13.183 7.297 1.00 60.84 104 ALA A CA 1
ATOM 791 C C . ALA A 1 104 ? -20.351 12.636 8.714 1.00 60.84 104 ALA A C 1
ATOM 793 O O . ALA A 1 104 ? -19.309 12.035 9.016 1.00 60.84 104 ALA A O 1
ATOM 794 N N . SER A 1 105 ? -21.310 12.930 9.592 1.00 62.56 105 SER A N 1
ATOM 795 C CA . SER A 1 105 ? -21.339 12.376 10.937 1.00 62.56 105 SER A CA 1
ATOM 796 C C . SER A 1 105 ? -21.187 10.865 10.796 1.00 62.56 105 SER A C 1
ATOM 798 O O . SER A 1 105 ? -21.927 10.181 10.088 1.00 62.56 105 SER A O 1
ATOM 800 N N . LYS A 1 106 ? -20.088 10.359 11.348 1.00 73.00 106 LYS A N 1
ATOM 801 C CA . LYS A 1 106 ? -19.635 8.992 11.130 1.00 73.00 106 LYS A CA 1
ATOM 802 C C . LYS A 1 106 ? -20.550 8.057 11.912 1.00 73.00 106 LYS A C 1
ATOM 804 O O . LYS A 1 106 ? -20.235 7.726 13.049 1.00 73.00 106 LYS A O 1
ATOM 809 N N . PHE A 1 107 ? -21.664 7.641 11.315 1.00 86.50 107 PHE A N 1
ATOM 810 C CA . PHE A 1 107 ? -22.558 6.668 11.935 1.00 86.50 107 PHE A CA 1
ATOM 811 C C . PHE A 1 107 ? -21.787 5.384 12.281 1.00 86.50 107 PHE A C 1
ATOM 813 O O . PHE A 1 107 ? -20.839 4.985 11.584 1.00 86.50 107 PHE A O 1
ATOM 820 N N . ILE A 1 108 ? -22.149 4.764 13.400 1.00 89.44 108 ILE A N 1
ATOM 821 C CA . ILE A 1 108 ? -21.582 3.483 13.814 1.00 89.44 108 ILE A CA 1
ATOM 822 C C . ILE A 1 108 ? -22.379 2.393 13.089 1.00 89.44 108 ILE A C 1
ATOM 824 O O . ILE A 1 108 ? -23.602 2.344 13.228 1.00 89.44 108 ILE A O 1
ATOM 828 N N . PRO A 1 109 ? -21.735 1.564 12.251 1.00 88.81 109 PRO A N 1
ATOM 829 C CA . PRO A 1 109 ? -22.436 0.491 11.565 1.00 88.81 109 PRO A CA 1
ATOM 830 C C . PRO A 1 109 ? -22.841 -0.592 12.570 1.00 88.81 109 PRO A C 1
ATOM 832 O O . PRO A 1 109 ? -22.075 -0.931 13.475 1.00 88.81 109 PRO A O 1
ATOM 835 N N . LYS A 1 110 ? -24.039 -1.159 12.395 1.00 89.62 110 LYS A N 1
ATOM 836 C CA . LYS A 1 110 ? -24.495 -2.296 13.202 1.00 89.62 110 LYS A CA 1
ATOM 837 C C . LYS A 1 110 ? -23.636 -3.536 12.894 1.00 89.62 110 LYS A C 1
ATOM 839 O O . LYS A 1 110 ? -23.237 -3.712 11.736 1.00 89.62 110 LYS A O 1
ATOM 844 N N . PRO A 1 111 ? -23.352 -4.397 13.886 1.00 89.81 111 PRO A N 1
ATOM 845 C CA . PRO A 1 111 ? -22.668 -5.662 13.643 1.00 89.81 111 PRO A CA 1
ATOM 846 C C . PRO A 1 111 ? -23.484 -6.517 12.665 1.00 89.81 111 PRO A C 1
ATOM 848 O O . PRO A 1 111 ? -24.712 -6.559 12.717 1.00 89.81 111 PRO A O 1
ATOM 851 N N . THR A 1 112 ? -22.796 -7.156 11.722 1.00 87.81 112 THR A N 1
ATOM 852 C CA . THR A 1 112 ? -23.414 -8.016 10.698 1.00 87.81 112 THR A CA 1
ATOM 853 C C . THR A 1 112 ? -23.222 -9.473 11.106 1.00 87.81 112 THR A C 1
ATOM 855 O O . THR A 1 112 ? -22.240 -9.784 11.770 1.00 87.81 112 THR A O 1
ATOM 858 N N . SER A 1 113 ? -24.084 -10.398 10.676 1.00 87.00 113 SER A N 1
ATOM 859 C CA . SER A 1 113 ? -23.926 -11.833 10.985 1.00 87.00 113 SER A CA 1
ATOM 860 C C . SER A 1 113 ? -22.536 -12.384 10.633 1.00 87.00 113 SER A C 1
ATOM 862 O O . SER A 1 113 ? -21.996 -13.221 11.346 1.00 87.00 113 SER A O 1
ATOM 864 N N . SER A 1 114 ? -21.922 -11.881 9.559 1.00 86.81 114 SER A N 1
ATOM 865 C CA . SER A 1 114 ? -20.568 -12.269 9.150 1.00 86.81 114 SER A CA 1
ATOM 866 C C . SER A 1 114 ? -19.449 -11.666 10.010 1.00 86.81 114 SER A C 1
ATOM 868 O O . SER A 1 114 ? -18.332 -12.177 9.985 1.00 86.81 114 SER A O 1
ATOM 870 N N . ILE A 1 115 ? -19.706 -10.547 10.694 1.00 90.50 115 ILE A N 1
ATOM 871 C CA . ILE A 1 115 ? -18.727 -9.782 11.482 1.00 90.50 115 ILE A CA 1
ATOM 872 C C . ILE A 1 115 ? -19.443 -9.290 12.750 1.00 90.50 115 ILE A C 1
ATOM 874 O O . ILE A 1 115 ? -19.931 -8.153 12.782 1.00 90.50 115 ILE A O 1
ATOM 878 N N . PRO A 1 116 ? -19.562 -10.158 13.768 1.00 90.12 116 PRO A N 1
ATOM 879 C CA . PRO A 1 116 ? -20.228 -9.803 15.014 1.00 90.12 116 PRO A CA 1
ATOM 880 C C . PRO A 1 116 ? -19.363 -8.892 15.893 1.00 90.12 116 PRO A C 1
ATOM 882 O O . PRO A 1 116 ? -19.909 -8.121 16.675 1.00 90.12 116 PRO A O 1
ATOM 885 N N . ASP A 1 117 ? -18.033 -8.965 15.757 1.00 93.12 117 ASP A N 1
ATOM 886 C CA . ASP A 1 117 ? -17.101 -8.289 16.660 1.00 93.12 117 ASP A CA 1
ATOM 887 C C . ASP A 1 117 ? -15.889 -7.662 15.950 1.00 93.12 117 ASP A C 1
ATOM 889 O O . ASP A 1 117 ? -15.513 -8.027 14.830 1.00 93.12 117 ASP A O 1
ATOM 893 N N . HIS A 1 118 ? -15.254 -6.695 16.605 1.00 93.88 118 HIS A N 1
ATOM 894 C CA . HIS A 1 118 ? -14.148 -5.909 16.071 1.00 93.88 118 HIS A CA 1
ATOM 895 C C . HIS A 1 118 ? -12.892 -6.765 15.860 1.00 93.88 118 HIS A C 1
ATOM 897 O O . HIS A 1 118 ? -12.159 -6.547 14.893 1.00 93.88 118 HIS A O 1
ATOM 903 N N . GLU A 1 119 ? -12.683 -7.802 16.674 1.00 94.69 119 GLU A N 1
ATOM 904 C CA . GLU A 1 119 ? -11.606 -8.770 16.459 1.00 94.69 119 GLU A CA 1
ATOM 905 C C . GLU A 1 119 ? -11.784 -9.511 15.126 1.00 94.69 119 GLU A C 1
ATOM 907 O O . GLU A 1 119 ? -10.854 -9.614 14.320 1.00 94.69 119 GLU A O 1
ATOM 912 N N . THR A 1 120 ? -13.013 -9.955 14.833 1.00 94.31 120 THR A N 1
ATOM 913 C CA . THR A 1 120 ? -13.333 -10.640 13.570 1.00 94.31 120 THR A CA 1
ATOM 914 C C . THR A 1 120 ? -13.129 -9.724 12.362 1.00 94.31 120 THR A C 1
ATOM 916 O O . THR A 1 120 ? -12.613 -10.162 11.330 1.00 94.31 120 THR A O 1
ATOM 919 N N . PHE A 1 121 ? -13.433 -8.429 12.508 1.00 94.81 121 PHE A N 1
ATOM 920 C CA . PHE A 1 121 ? -13.161 -7.412 11.493 1.00 94.81 121 PHE A CA 1
ATOM 921 C C . PHE A 1 121 ? -11.658 -7.287 11.206 1.00 94.81 121 PHE A C 1
ATOM 923 O O . PHE A 1 121 ? -11.238 -7.352 10.046 1.00 94.81 121 PHE A O 1
ATOM 930 N N . LEU A 1 122 ? -10.841 -7.141 12.255 1.00 94.81 122 LEU A N 1
ATOM 931 C CA . LEU A 1 122 ? -9.388 -6.981 12.143 1.00 94.81 122 LEU A CA 1
ATOM 932 C C . LEU A 1 122 ? -8.713 -8.225 11.548 1.00 94.81 122 LEU A C 1
ATOM 934 O O . LEU A 1 122 ? -7.808 -8.102 10.718 1.00 94.81 122 LEU A O 1
ATOM 938 N N . ASN A 1 123 ? -9.208 -9.415 11.887 1.00 94.81 123 ASN A N 1
ATOM 939 C CA . ASN A 1 123 ? -8.760 -10.671 11.289 1.00 94.81 123 ASN A CA 1
ATOM 940 C C . ASN A 1 123 ? -9.089 -10.741 9.790 1.00 94.81 123 ASN A C 1
ATOM 942 O O . ASN A 1 123 ? -8.255 -11.163 8.985 1.00 94.81 123 ASN A O 1
ATOM 946 N N . ARG A 1 124 ? -10.275 -10.274 9.378 1.00 94.69 124 ARG A N 1
ATOM 947 C CA . ARG A 1 124 ? -10.724 -10.345 7.978 1.00 94.69 124 ARG A CA 1
ATOM 948 C C . ARG A 1 124 ? -9.949 -9.415 7.039 1.00 94.69 124 ARG A C 1
ATOM 950 O O . ARG A 1 124 ? -9.718 -9.775 5.884 1.00 94.69 124 ARG A O 1
ATOM 957 N N . ILE A 1 125 ? -9.539 -8.234 7.509 1.00 94.31 125 ILE A N 1
ATOM 958 C CA . ILE A 1 125 ? -8.763 -7.268 6.705 1.00 94.31 125 ILE A CA 1
ATOM 959 C C . ILE A 1 125 ? -7.280 -7.657 6.545 1.00 94.31 125 ILE A C 1
ATOM 961 O O . ILE A 1 125 ? -6.622 -7.176 5.611 1.00 94.31 125 ILE A O 1
ATOM 965 N N . GLY A 1 126 ? -6.750 -8.515 7.428 1.00 92.50 126 GLY A N 1
ATOM 966 C CA . GLY A 1 126 ? -5.371 -9.020 7.411 1.00 92.50 126 GLY A CA 1
ATOM 967 C C . GLY A 1 126 ? -4.297 -7.988 7.797 1.00 92.50 126 GLY A C 1
ATOM 968 O O . GLY A 1 126 ? -4.552 -7.060 8.560 1.00 92.50 126 GLY A O 1
ATOM 969 N N . ARG A 1 127 ? -3.074 -8.143 7.251 1.00 89.56 127 ARG A N 1
ATOM 970 C CA . ARG A 1 127 ? -1.904 -7.250 7.473 1.00 89.56 127 ARG A CA 1
ATOM 971 C C . ARG A 1 127 ? -1.533 -7.070 8.951 1.00 89.56 127 ARG A C 1
ATOM 973 O O . ARG A 1 127 ? -1.321 -5.946 9.399 1.00 89.56 127 ARG A O 1
ATOM 980 N N . ASP A 1 128 ? -1.517 -8.179 9.688 1.00 89.69 128 ASP A N 1
ATOM 981 C CA . ASP A 1 128 ? -1.143 -8.249 11.108 1.00 89.69 128 ASP A CA 1
ATOM 982 C C . ASP A 1 128 ? -1.975 -7.329 12.022 1.00 89.69 128 ASP A C 1
ATOM 984 O O . ASP A 1 128 ? -1.598 -7.039 13.153 1.00 89.69 128 ASP A O 1
ATOM 988 N N . CYS A 1 129 ? -3.150 -6.884 11.558 1.00 92.75 129 CYS A N 1
ATOM 989 C CA . CYS A 1 129 ? -4.033 -6.016 12.336 1.00 92.75 129 CYS A CA 1
ATOM 990 C C . CYS A 1 129 ? -4.736 -6.754 13.485 1.00 92.75 129 CYS A C 1
ATOM 992 O O . CYS A 1 129 ? -5.211 -6.107 14.414 1.00 92.75 129 CYS A O 1
ATOM 994 N N . ALA A 1 130 ? -4.747 -8.089 13.443 1.00 92.75 130 ALA A N 1
ATOM 995 C CA . ALA A 1 130 ? -5.222 -8.970 14.507 1.00 92.75 130 ALA A CA 1
ATOM 996 C C . ALA A 1 130 ? -4.538 -8.701 15.859 1.00 92.75 130 ALA A C 1
ATOM 998 O O . ALA A 1 130 ? -5.170 -8.790 16.901 1.00 92.75 130 ALA A O 1
ATOM 999 N N . GLN A 1 131 ? -3.261 -8.304 15.843 1.00 93.94 131 GLN A N 1
ATOM 1000 C CA . GLN A 1 131 ? -2.461 -8.067 17.051 1.00 93.94 131 GLN A CA 1
ATOM 1001 C C . GLN A 1 131 ? -2.962 -6.885 17.890 1.00 93.94 131 GLN A C 1
ATOM 1003 O O . GLN A 1 131 ? -2.646 -6.782 19.072 1.00 93.94 131 GLN A O 1
ATOM 1008 N N . PHE A 1 132 ? -3.718 -5.970 17.279 1.00 94.06 132 PHE A N 1
ATOM 1009 C CA . PHE A 1 132 ? -4.230 -4.777 17.951 1.00 94.06 132 PHE A CA 1
ATOM 1010 C C . PHE A 1 132 ? -5.643 -4.969 18.506 1.00 94.06 132 PHE A C 1
ATOM 1012 O O . PHE A 1 132 ? -6.205 -3.999 19.009 1.00 94.06 132 PHE A O 1
ATOM 1019 N N . SER A 1 133 ? -6.223 -6.174 18.421 1.00 93.62 133 SER A N 1
ATOM 1020 C CA . SER A 1 133 ? -7.578 -6.432 18.918 1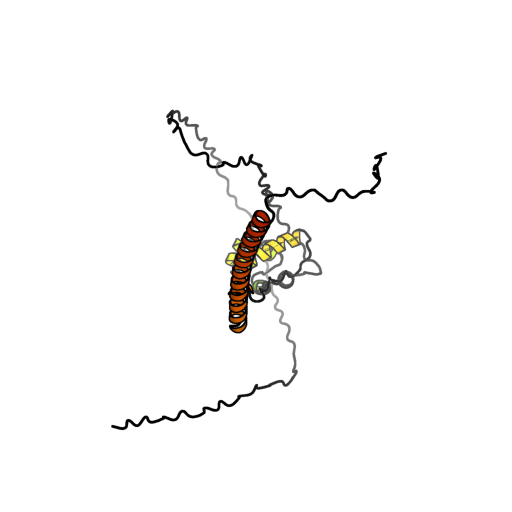.00 93.62 133 SER A CA 1
ATOM 1021 C C . SER A 1 133 ? -7.685 -6.148 20.417 1.00 93.62 133 SER A C 1
ATOM 1023 O O . SER A 1 133 ? -8.545 -5.384 20.828 1.00 93.62 133 SER A O 1
ATOM 1025 N N . SER A 1 134 ? -6.689 -6.575 21.201 1.00 93.94 134 SER A N 1
ATOM 1026 C CA . SER A 1 134 ? -6.639 -6.392 22.659 1.00 93.94 134 SER A CA 1
ATOM 1027 C C . SER A 1 134 ? -6.559 -4.935 23.133 1.00 93.94 134 SER A C 1
ATOM 1029 O O . SER A 1 134 ? -6.582 -4.683 24.334 1.00 93.94 134 SER A O 1
ATOM 1031 N N . LYS A 1 135 ? -6.387 -3.965 22.226 1.00 94.00 135 LYS A N 1
ATOM 1032 C CA . LYS A 1 135 ? -6.400 -2.531 22.561 1.00 94.00 135 LYS A CA 1
ATOM 1033 C C . LYS A 1 135 ? -7.801 -1.929 22.504 1.00 94.00 135 LYS A C 1
ATOM 1035 O O . LYS A 1 135 ? -8.019 -0.861 23.069 1.00 94.00 135 LYS A O 1
ATOM 1040 N N . PHE A 1 136 ? -8.731 -2.584 21.818 1.00 93.62 136 PHE A N 1
ATOM 1041 C CA . PHE A 1 136 ? -10.109 -2.139 21.709 1.00 93.62 136 PHE A CA 1
ATOM 1042 C C . PHE A 1 136 ? -10.982 -3.003 22.617 1.00 93.62 136 PHE A C 1
ATOM 1044 O O . PHE A 1 136 ? -10.895 -4.221 22.599 1.00 93.62 136 PHE A O 1
ATOM 1051 N N . ASN A 1 137 ? -11.826 -2.362 23.423 1.00 90.69 137 ASN A N 1
ATOM 1052 C CA . ASN A 1 137 ? -12.662 -3.075 24.394 1.00 90.69 137 ASN A CA 1
ATOM 1053 C C . ASN A 1 137 ? -14.090 -3.317 23.881 1.00 90.69 137 ASN A C 1
ATOM 1055 O O . ASN A 1 137 ? -14.796 -4.172 24.404 1.00 90.69 137 ASN A O 1
ATOM 1059 N N . SER A 1 138 ? -14.548 -2.544 22.891 1.00 92.50 138 SER A N 1
ATOM 1060 C CA . SER A 1 138 ? -15.905 -2.649 22.354 1.00 92.50 138 SER A CA 1
ATOM 1061 C C . SER A 1 138 ? -15.979 -2.270 20.877 1.00 92.50 138 SER A C 1
ATOM 1063 O O . SER A 1 138 ? -15.146 -1.517 20.356 1.00 92.50 138 SER A O 1
ATOM 1065 N N . TRP A 1 139 ? -17.026 -2.764 20.211 1.00 92.94 139 TRP A N 1
ATOM 1066 C CA . TRP A 1 139 ? -17.358 -2.415 18.829 1.00 92.94 139 TRP A CA 1
ATOM 1067 C C . TRP A 1 139 ? -17.490 -0.897 18.653 1.00 92.94 139 TRP A C 1
ATOM 1069 O O . TRP A 1 139 ? -16.863 -0.306 17.771 1.00 92.94 139 TRP A O 1
ATOM 1079 N N . ASP A 1 140 ? -18.223 -0.235 19.546 1.00 92.12 140 ASP A N 1
ATOM 1080 C CA . ASP A 1 140 ? -18.466 1.207 19.465 1.00 92.12 140 ASP A CA 1
ATOM 1081 C C . ASP A 1 140 ? -17.192 2.026 19.689 1.00 92.12 140 ASP A C 1
ATOM 1083 O O . ASP A 1 140 ? -16.942 2.998 18.965 1.00 92.12 140 ASP A O 1
ATOM 1087 N N . ALA A 1 141 ? -16.336 1.603 20.629 1.00 92.62 141 ALA A N 1
ATOM 1088 C CA . ALA A 1 141 ? -15.035 2.227 20.856 1.00 92.62 141 ALA A CA 1
ATOM 1089 C C . ALA A 1 141 ? -14.147 2.107 19.611 1.00 92.62 141 ALA A C 1
ATOM 1091 O O . ALA A 1 141 ? -13.545 3.093 19.182 1.00 92.62 141 ALA A O 1
ATOM 1092 N N . PHE A 1 142 ? -14.128 0.937 18.964 1.00 94.56 142 PHE A N 1
ATOM 1093 C CA . PHE A 1 142 ? -13.388 0.727 17.723 1.00 94.56 142 PHE A CA 1
ATOM 1094 C C . PHE A 1 142 ? -13.871 1.648 16.593 1.00 94.56 142 PHE A C 1
ATOM 1096 O O . PHE A 1 142 ? -13.049 2.265 15.908 1.00 94.56 142 PHE A O 1
ATOM 1103 N N . TRP A 1 143 ? -15.185 1.799 16.392 1.00 93.62 143 TRP A N 1
ATOM 1104 C CA . TRP A 1 143 ? -15.743 2.635 15.318 1.00 93.62 143 TRP A CA 1
ATOM 1105 C C . TRP A 1 143 ? -15.608 4.135 15.569 1.00 93.62 143 TRP A C 1
ATOM 1107 O O . TRP A 1 143 ? -15.396 4.895 14.610 1.00 93.62 143 TRP A O 1
ATOM 1117 N N . THR A 1 144 ? -15.627 4.539 16.836 1.00 92.75 144 THR A N 1
ATOM 1118 C CA . THR A 1 144 ? -15.457 5.930 17.274 1.00 92.75 144 THR A CA 1
ATOM 1119 C C . THR A 1 144 ? -13.988 6.353 17.296 1.00 92.75 144 THR A C 1
ATOM 1121 O O . THR A 1 144 ? -13.695 7.514 17.011 1.00 92.75 144 THR A O 1
ATOM 1124 N N . ALA A 1 145 ? -13.062 5.409 17.512 1.00 93.75 145 ALA A N 1
ATOM 1125 C CA . ALA A 1 145 ? -11.633 5.685 17.633 1.00 93.75 145 ALA A CA 1
ATOM 1126 C C . ALA A 1 145 ? -11.086 6.554 16.488 1.00 93.75 145 ALA A C 1
ATOM 1128 O O . ALA A 1 145 ? -11.216 6.220 15.295 1.00 93.75 145 ALA A O 1
ATOM 1129 N N . SER A 1 146 ? -10.458 7.667 16.873 1.00 94.00 146 SER A N 1
ATOM 1130 C CA . SER A 1 146 ? -9.777 8.601 15.978 1.00 94.00 146 SER A CA 1
ATOM 1131 C C . SER A 1 146 ? -8.316 8.202 15.743 1.00 94.00 146 SER A C 1
ATOM 1133 O O . SER A 1 146 ? -7.759 7.334 16.415 1.00 94.00 146 SER A O 1
ATOM 1135 N N . SER A 1 147 ? -7.654 8.856 14.784 1.00 95.38 147 SER A N 1
ATOM 1136 C CA . SER A 1 147 ? -6.230 8.619 14.542 1.00 95.38 147 SER A CA 1
ATOM 1137 C C . SER A 1 147 ? -5.336 9.015 15.721 1.00 95.38 147 SER A C 1
ATOM 1139 O O . SER A 1 147 ? -4.257 8.448 15.841 1.00 95.38 147 SER A O 1
ATOM 1141 N N . ALA A 1 148 ? -5.747 9.975 16.552 1.00 96.00 148 ALA A N 1
ATOM 1142 C CA . ALA A 1 148 ? -4.985 10.383 17.732 1.00 96.00 148 ALA A CA 1
ATOM 1143 C C . ALA A 1 148 ? -5.100 9.328 18.842 1.00 96.00 148 ALA A C 1
ATOM 1145 O O . ALA A 1 148 ? -4.094 8.814 19.308 1.00 96.00 148 ALA A O 1
ATOM 1146 N N . GLN A 1 149 ? -6.318 8.864 19.132 1.00 95.56 149 GLN A N 1
ATOM 1147 C CA . GLN A 1 149 ? -6.551 7.814 20.136 1.00 95.56 149 GLN A CA 1
ATOM 1148 C C . GLN A 1 149 ? -5.820 6.508 19.790 1.00 95.56 149 GLN A C 1
ATOM 1150 O O . GLN A 1 149 ? -5.239 5.848 20.643 1.00 95.56 149 GLN A O 1
ATOM 1155 N N . MET A 1 150 ? -5.794 6.131 18.507 1.00 95.94 150 MET A N 1
ATOM 1156 C CA . MET A 1 150 ? -5.026 4.962 18.062 1.00 95.94 150 MET A CA 1
ATOM 1157 C C . MET A 1 150 ? -3.507 5.137 18.210 1.00 95.94 150 MET A C 1
ATOM 1159 O O . MET A 1 150 ? -2.794 4.141 18.299 1.00 95.94 150 MET A O 1
ATOM 1163 N N . GLU A 1 151 ? -3.004 6.372 18.197 1.00 96.75 151 GLU A N 1
ATOM 1164 C CA . GLU A 1 151 ? -1.595 6.665 18.475 1.00 96.75 151 GLU A CA 1
ATOM 1165 C C . GLU A 1 151 ? -1.255 6.425 19.937 1.00 96.75 151 GLU A C 1
ATOM 1167 O O . GLU A 1 151 ? -0.289 5.724 20.220 1.00 96.75 151 GLU A O 1
ATOM 1172 N N . GLU A 1 152 ? -2.095 6.936 20.834 1.00 96.31 152 GLU A N 1
ATOM 1173 C CA . GLU A 1 152 ? -1.962 6.782 22.285 1.00 96.31 152 GLU A CA 1
ATOM 1174 C C . GLU A 1 152 ? -1.981 5.301 22.697 1.00 96.31 152 GLU A C 1
ATOM 1176 O O . GLU A 1 152 ? -1.221 4.880 23.562 1.00 96.31 152 GLU A O 1
ATOM 1181 N N . MET A 1 153 ? -2.773 4.471 22.007 1.00 95.19 153 MET A N 1
ATOM 1182 C CA . MET A 1 153 ? -2.798 3.013 22.207 1.00 95.19 153 MET A CA 1
ATOM 1183 C C . MET A 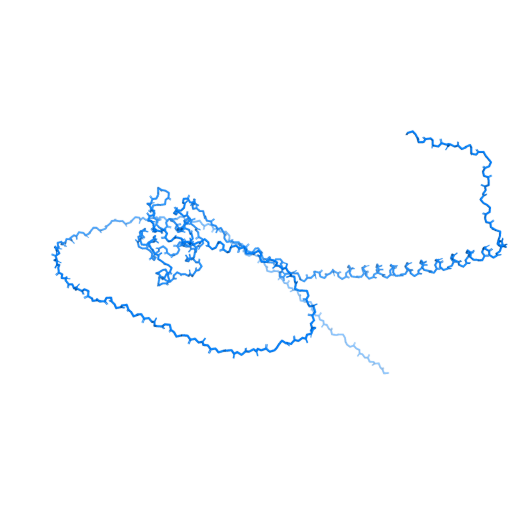1 153 ? -1.567 2.270 21.649 1.00 95.19 153 MET A C 1
ATOM 1185 O O . MET A 1 153 ? -1.449 1.054 21.828 1.00 95.19 153 MET A O 1
ATOM 1189 N N . GLY A 1 154 ? -0.659 2.968 20.958 1.00 95.69 154 GLY A N 1
ATOM 1190 C CA . GLY A 1 154 ? 0.578 2.411 20.405 1.00 95.69 154 GLY A CA 1
ATOM 1191 C C . GLY A 1 154 ? 0.436 1.759 19.025 1.00 95.69 154 GLY A C 1
ATOM 1192 O O . GLY A 1 154 ? 1.291 0.965 18.630 1.00 95.69 154 GLY A O 1
ATOM 1193 N N . ILE A 1 155 ? -0.622 2.059 18.261 1.00 96.25 155 ILE A N 1
ATOM 1194 C CA . ILE A 1 155 ? -0.818 1.469 16.927 1.00 96.25 155 ILE A CA 1
ATOM 1195 C C . ILE A 1 155 ? 0.052 2.212 15.893 1.00 96.25 155 ILE A C 1
ATOM 1197 O O . ILE A 1 155 ? -0.083 3.435 15.719 1.00 96.25 155 ILE A O 1
ATOM 1201 N N . PRO A 1 156 ? 0.899 1.497 15.122 1.00 96.00 156 PRO A N 1
ATOM 1202 C CA . PRO A 1 156 ? 1.793 2.123 14.160 1.00 96.00 156 PRO A CA 1
ATOM 1203 C C . PRO A 1 156 ? 1.012 2.840 13.047 1.00 96.00 156 PRO A C 1
ATOM 1205 O O . PRO A 1 156 ? -0.074 2.405 12.640 1.00 96.00 156 PRO A O 1
ATOM 1208 N N . PRO A 1 157 ? 1.574 3.915 12.467 1.00 96.69 157 PRO A N 1
ATOM 1209 C CA . PRO A 1 157 ? 0.855 4.783 11.533 1.00 96.69 157 PRO A CA 1
ATOM 1210 C C . PRO A 1 157 ? 0.388 4.058 10.261 1.00 96.69 157 PRO A C 1
ATOM 1212 O O . PRO A 1 157 ? -0.641 4.416 9.687 1.00 96.69 157 PRO A O 1
ATOM 1215 N N . LYS A 1 158 ? 1.111 3.018 9.816 1.00 94.88 158 LYS A N 1
ATOM 1216 C CA . LYS A 1 158 ? 0.724 2.196 8.656 1.00 94.88 158 LYS A CA 1
ATOM 1217 C C . LYS A 1 158 ? -0.570 1.422 8.922 1.00 94.88 158 LYS A C 1
ATOM 1219 O O . LYS A 1 158 ? -1.508 1.531 8.133 1.00 94.88 158 LYS A O 1
ATOM 1224 N N . SER A 1 159 ? -0.631 0.695 10.037 1.00 95.25 159 SER A N 1
ATOM 1225 C CA . SER A 1 159 ? -1.812 -0.077 10.441 1.00 95.25 159 SER A CA 1
ATOM 1226 C C . SER A 1 159 ? -2.991 0.846 10.735 1.00 95.25 159 SER A C 1
ATOM 1228 O O . SER A 1 159 ? -4.104 0.588 10.291 1.00 95.25 159 SER A O 1
ATOM 1230 N N . ARG A 1 160 ? -2.733 1.999 11.360 1.00 96.44 160 ARG A N 1
ATOM 1231 C CA . ARG A 1 160 ? -3.750 3.017 11.638 1.00 96.44 160 ARG A CA 1
ATOM 1232 C C . ARG A 1 160 ? -4.446 3.540 10.380 1.00 96.44 160 ARG A C 1
ATOM 1234 O O . ARG A 1 160 ? -5.672 3.520 10.298 1.00 96.44 160 ARG A O 1
ATOM 1241 N N . LYS A 1 161 ? -3.672 3.974 9.375 1.00 96.12 161 LYS A N 1
ATOM 1242 C CA . LYS A 1 161 ? -4.212 4.440 8.083 1.00 96.12 161 LYS A CA 1
ATOM 1243 C C . LYS A 1 161 ? -5.013 3.342 7.385 1.00 96.12 161 LYS A C 1
ATOM 1245 O O . LYS A 1 161 ? -6.064 3.618 6.812 1.00 96.12 161 LYS A O 1
ATOM 1250 N N . TYR A 1 162 ? -4.524 2.106 7.457 1.00 96.06 162 TYR A N 1
ATOM 1251 C CA . TYR A 1 162 ? -5.184 0.951 6.863 1.00 96.06 162 TYR A CA 1
ATOM 1252 C C . TYR A 1 162 ? -6.539 0.653 7.522 1.00 96.06 162 TYR A C 1
ATOM 1254 O O . TYR A 1 162 ? -7.539 0.542 6.816 1.00 96.06 162 TYR A O 1
ATOM 1262 N N . ILE A 1 163 ? -6.594 0.617 8.857 1.00 95.75 163 ILE A N 1
ATOM 1263 C CA . ILE A 1 163 ? -7.828 0.407 9.628 1.00 95.75 163 ILE A CA 1
ATOM 1264 C C . ILE A 1 163 ? -8.843 1.517 9.337 1.00 95.75 163 ILE A C 1
ATOM 1266 O O . ILE A 1 163 ? -9.994 1.221 9.033 1.00 95.75 163 ILE A O 1
ATOM 1270 N N . LEU A 1 164 ? -8.432 2.791 9.362 1.00 95.19 164 LEU A N 1
ATOM 1271 C CA . LEU A 1 164 ? -9.336 3.916 9.083 1.00 95.19 164 LEU A CA 1
ATOM 1272 C C . LEU A 1 164 ? -9.902 3.873 7.659 1.00 95.19 164 LEU A C 1
ATOM 1274 O O . LEU A 1 164 ? -11.093 4.105 7.470 1.00 95.19 164 LEU A O 1
ATOM 1278 N N . SER A 1 165 ? -9.076 3.527 6.667 1.00 94.62 165 SER A N 1
ATOM 1279 C CA . SER A 1 165 ? -9.548 3.343 5.291 1.00 94.62 165 SER A CA 1
ATOM 1280 C C . SER A 1 165 ? -10.567 2.209 5.191 1.00 94.62 165 SER A C 1
ATOM 1282 O O . SER A 1 165 ? -11.548 2.337 4.464 1.00 94.62 165 SER A O 1
ATOM 1284 N N . TRP A 1 166 ? -10.358 1.107 5.913 1.00 94.75 166 TRP A N 1
ATOM 1285 C CA . TRP A 1 166 ? -11.303 -0.006 5.929 1.00 94.75 166 TRP A CA 1
ATOM 1286 C C . TRP A 1 166 ? -12.591 0.310 6.680 1.00 94.75 166 TRP A C 1
ATOM 1288 O O . TRP A 1 166 ? -13.652 -0.115 6.234 1.00 94.75 166 TRP A O 1
ATOM 1298 N N . LYS A 1 167 ? -12.526 1.105 7.754 1.00 94.31 167 LYS A N 1
ATOM 1299 C CA . LYS A 1 167 ? -13.714 1.637 8.430 1.00 94.31 167 LYS A CA 1
ATOM 1300 C C . LYS A 1 167 ? -14.572 2.460 7.458 1.00 94.31 167 LYS A C 1
ATOM 1302 O O . LYS A 1 167 ? -15.780 2.250 7.373 1.00 94.31 167 LYS A O 1
ATOM 1307 N N . ASP A 1 168 ? -13.955 3.350 6.680 1.00 93.06 168 ASP A N 1
ATOM 1308 C CA . ASP A 1 168 ? -14.655 4.149 5.662 1.00 93.06 168 ASP A CA 1
ATOM 1309 C C . ASP A 1 168 ? -15.247 3.258 4.543 1.00 93.06 168 ASP A C 1
ATOM 1311 O O . ASP A 1 168 ? -16.399 3.442 4.142 1.00 93.06 168 ASP A O 1
ATOM 1315 N N . ASN A 1 169 ? -14.511 2.237 4.090 1.00 92.44 169 ASN A N 1
ATOM 1316 C CA . ASN A 1 169 ? -14.981 1.289 3.071 1.00 92.44 169 ASN A CA 1
ATOM 1317 C C . ASN A 1 169 ? -16.167 0.444 3.556 1.00 92.44 169 ASN A C 1
ATOM 1319 O O . ASN A 1 169 ? -17.117 0.232 2.807 1.00 92.44 169 ASN A O 1
ATOM 1323 N N . PHE A 1 170 ? -16.129 -0.010 4.808 1.00 93.00 170 PHE A N 1
ATOM 1324 C CA . PHE A 1 170 ? -17.204 -0.795 5.407 1.00 93.00 170 PHE A CA 1
ATOM 1325 C C . PHE A 1 170 ? -18.485 0.031 5.562 1.00 93.00 170 PHE A C 1
ATOM 1327 O O . PHE A 1 170 ? -19.562 -0.441 5.214 1.00 93.00 170 PHE A O 1
ATOM 1334 N N . ARG A 1 171 ? -18.370 1.302 5.977 1.00 91.50 171 ARG A N 1
ATOM 1335 C CA . ARG A 1 171 ? -19.502 2.249 5.984 1.00 91.50 171 ARG A CA 1
ATOM 1336 C C . ARG A 1 171 ? -20.083 2.488 4.594 1.00 91.50 171 ARG A C 1
ATOM 1338 O O . ARG A 1 171 ? -21.277 2.717 4.467 1.00 91.50 171 ARG A O 1
ATOM 1345 N N . SER A 1 172 ? -19.242 2.416 3.566 1.00 90.19 172 SER A N 1
ATOM 1346 C CA . SER A 1 172 ? -19.656 2.532 2.163 1.00 90.19 172 SER A CA 1
ATOM 1347 C C . SER A 1 172 ? -20.275 1.242 1.601 1.00 90.19 172 SER A C 1
ATOM 1349 O O . SER A 1 172 ? -20.637 1.215 0.430 1.00 90.19 172 SER A O 1
ATOM 1351 N N . GLY A 1 173 ? -20.366 0.162 2.391 1.00 89.88 173 GLY A N 1
ATOM 1352 C CA . GLY A 1 173 ? -20.912 -1.129 1.959 1.00 89.88 173 GLY A CA 1
ATOM 1353 C C . GLY A 1 173 ? -19.953 -1.989 1.126 1.00 89.88 173 GLY A C 1
ATOM 1354 O O . GLY A 1 173 ? -20.373 -2.961 0.503 1.00 89.88 173 GLY A O 1
ATOM 1355 N N . ILE A 1 174 ? -18.655 -1.665 1.093 1.00 90.94 174 ILE A N 1
ATOM 1356 C CA . ILE A 1 174 ? -17.660 -2.463 0.365 1.00 90.94 174 ILE A CA 1
ATOM 1357 C C . ILE A 1 174 ? -17.326 -3.722 1.174 1.00 90.94 174 ILE A C 1
ATOM 1359 O O . ILE A 1 174 ? -16.904 -3.638 2.329 1.00 90.94 174 ILE A O 1
ATOM 1363 N N . ALA A 1 175 ? -17.434 -4.891 0.540 1.00 89.81 175 ALA A N 1
ATOM 1364 C CA . ALA A 1 175 ? -17.119 -6.173 1.164 1.00 89.81 175 ALA A CA 1
ATOM 1365 C C . ALA A 1 175 ? -15.658 -6.253 1.659 1.00 89.81 175 ALA A C 1
ATOM 1367 O O . ALA A 1 175 ? -14.710 -5.921 0.931 1.00 89.81 175 ALA A O 1
ATOM 1368 N N . LEU A 1 176 ? -15.475 -6.745 2.892 1.00 91.44 176 LEU A N 1
ATOM 1369 C CA . LEU A 1 176 ? -14.156 -6.937 3.497 1.00 91.44 176 LEU A CA 1
ATOM 1370 C C . LEU A 1 176 ? -13.374 -8.041 2.788 1.00 91.44 176 LEU A C 1
ATOM 1372 O O . LEU A 1 176 ? -13.835 -9.177 2.667 1.00 91.44 176 LEU A O 1
ATOM 1376 N N . ARG A 1 177 ? -12.147 -7.716 2.384 1.00 91.50 177 ARG A N 1
ATOM 1377 C CA . ARG A 1 177 ? -11.198 -8.666 1.799 1.00 91.50 177 ARG A CA 1
ATOM 1378 C C . ARG A 1 177 ? -9.775 -8.361 2.269 1.00 91.50 177 ARG A C 1
ATOM 1380 O O . ARG A 1 177 ? -9.413 -7.185 2.345 1.00 91.50 177 ARG A O 1
ATOM 1387 N N . PRO A 1 178 ? -8.935 -9.375 2.522 1.00 90.44 178 PRO A N 1
ATOM 1388 C CA . PRO A 1 178 ? -7.531 -9.141 2.813 1.00 90.44 178 PRO A CA 1
ATOM 1389 C C . PRO A 1 178 ? -6.830 -8.657 1.540 1.00 90.44 178 PRO A C 1
ATOM 1391 O O . PRO A 1 178 ? -6.780 -9.364 0.536 1.00 90.44 178 PRO A O 1
ATOM 1394 N N . ILE A 1 179 ? -6.292 -7.435 1.561 1.00 89.31 179 ILE A N 1
ATOM 1395 C CA . ILE A 1 179 ? -5.470 -6.926 0.456 1.00 89.31 179 ILE A CA 1
ATOM 1396 C C . ILE A 1 179 ? -4.023 -7.354 0.732 1.00 89.31 179 ILE A C 1
ATOM 1398 O O . ILE A 1 179 ? -3.407 -6.798 1.652 1.00 89.31 179 ILE A O 1
ATOM 1402 N N . PRO A 1 180 ? -3.465 -8.318 -0.027 1.00 86.31 180 PRO A N 1
ATOM 1403 C CA . PRO A 1 180 ? -2.112 -8.794 0.210 1.00 86.31 180 PRO A CA 1
ATOM 1404 C C . PRO A 1 180 ? -1.099 -7.670 -0.018 1.00 86.31 180 PRO A C 1
ATOM 1406 O O . PRO A 1 180 ? -1.263 -6.806 -0.881 1.00 86.31 180 PRO A O 1
ATOM 1409 N N . LEU A 1 181 ? -0.020 -7.684 0.763 1.00 84.56 181 LEU A N 1
ATOM 1410 C CA . LEU A 1 181 ? 1.139 -6.850 0.471 1.00 84.56 181 LEU A CA 1
ATOM 1411 C C . LEU A 1 181 ? 1.819 -7.378 -0.791 1.00 84.56 181 LEU A C 1
ATOM 1413 O O . LEU A 1 181 ? 2.008 -8.587 -0.943 1.00 84.56 181 LEU A O 1
ATOM 1417 N N . ASN A 1 182 ? 2.235 -6.466 -1.669 1.00 83.44 182 ASN A N 1
ATOM 1418 C CA . ASN A 1 182 ? 3.075 -6.813 -2.806 1.00 83.44 182 ASN A CA 1
ATOM 1419 C C . ASN A 1 182 ? 4.402 -7.364 -2.273 1.00 83.44 182 ASN A C 1
ATOM 1421 O O . ASN A 1 182 ? 5.305 -6.606 -1.914 1.00 83.44 182 ASN A O 1
ATOM 1425 N N . LYS A 1 183 ? 4.521 -8.694 -2.206 1.00 80.19 183 LYS A N 1
ATOM 1426 C CA . LYS A 1 183 ? 5.790 -9.362 -1.935 1.00 80.19 183 LYS A CA 1
ATOM 1427 C C . LYS A 1 183 ? 6.683 -9.073 -3.133 1.00 80.19 183 LYS A C 1
ATOM 1429 O O . LYS A 1 183 ? 6.459 -9.608 -4.219 1.00 80.19 183 LYS A O 1
ATOM 1434 N N . LYS A 1 184 ? 7.675 -8.197 -2.962 1.00 73.62 184 LYS A N 1
ATOM 1435 C CA . LYS A 1 184 ? 8.732 -8.036 -3.959 1.00 73.62 184 LYS A CA 1
ATOM 1436 C C . LYS A 1 184 ? 9.452 -9.383 -4.053 1.00 73.62 184 LYS A C 1
ATOM 1438 O O . LYS A 1 184 ? 10.292 -9.687 -3.214 1.00 73.62 184 LYS A O 1
ATOM 1443 N N . LYS A 1 185 ? 9.115 -10.205 -5.053 1.00 65.00 185 LYS A N 1
ATOM 1444 C CA . LYS A 1 185 ? 10.016 -11.273 -5.504 1.00 65.00 185 LYS A CA 1
ATOM 1445 C C . LYS A 1 185 ? 11.326 -10.569 -5.852 1.00 65.00 185 LYS A C 1
ATOM 1447 O O . LYS A 1 185 ? 11.258 -9.546 -6.536 1.00 65.00 185 LYS A O 1
ATOM 1452 N N . GLY A 1 186 ? 12.439 -11.035 -5.273 1.00 57.16 186 GLY A N 1
ATOM 1453 C CA . GLY A 1 186 ? 13.738 -10.354 -5.238 1.00 57.16 186 GLY A CA 1
ATOM 1454 C C . GLY A 1 186 ? 13.954 -9.469 -6.457 1.00 57.16 186 GLY A C 1
ATOM 1455 O O . GLY A 1 186 ? 13.818 -9.931 -7.588 1.00 57.16 186 GLY A O 1
ATOM 1456 N N . SER A 1 187 ? 14.175 -8.174 -6.225 1.00 54.62 187 SER A N 1
ATOM 1457 C CA . SER A 1 187 ? 14.222 -7.188 -7.296 1.00 54.62 187 SER A CA 1
ATOM 1458 C C . SER A 1 187 ? 15.247 -7.612 -8.342 1.00 54.62 187 SER A C 1
ATOM 1460 O O . SER A 1 187 ? 16.445 -7.405 -8.164 1.00 54.62 187 SER A O 1
ATOM 1462 N N . ALA A 1 188 ? 14.779 -8.138 -9.472 1.00 54.53 188 ALA A N 1
ATOM 1463 C CA . ALA A 1 188 ? 15.628 -8.423 -10.623 1.00 54.53 188 ALA A CA 1
ATOM 1464 C C . ALA A 1 188 ? 16.346 -7.152 -11.131 1.00 54.53 188 ALA A C 1
ATOM 1466 O O . ALA A 1 188 ? 17.333 -7.241 -11.850 1.00 54.53 188 ALA A O 1
ATOM 1467 N N . ARG A 1 189 ? 15.895 -5.961 -10.702 1.00 51.53 189 ARG A N 1
ATOM 1468 C CA . ARG A 1 189 ? 16.555 -4.674 -10.953 1.00 51.53 189 ARG A CA 1
ATOM 1469 C C . ARG A 1 189 ? 17.865 -4.449 -10.188 1.00 51.53 189 ARG A C 1
ATOM 1471 O O . ARG A 1 189 ? 18.664 -3.655 -10.661 1.00 51.53 189 ARG A O 1
ATOM 1478 N N . ALA A 1 190 ? 18.119 -5.139 -9.074 1.00 51.09 190 ALA A N 1
ATOM 1479 C CA . ALA A 1 190 ? 19.393 -5.014 -8.350 1.00 51.09 190 ALA A CA 1
ATOM 1480 C C . ALA A 1 190 ? 20.538 -5.836 -8.984 1.00 51.09 190 ALA A C 1
ATOM 1482 O O . ALA A 1 190 ? 21.683 -5.689 -8.585 1.00 51.09 190 ALA A O 1
ATOM 1483 N N . ASN A 1 191 ? 20.240 -6.658 -9.999 1.00 54.56 191 ASN A N 1
ATOM 1484 C CA . ASN A 1 191 ? 21.207 -7.462 -10.757 1.00 54.56 191 ASN A CA 1
ATOM 1485 C C . ASN A 1 191 ? 21.212 -7.107 -12.255 1.00 54.56 191 ASN A C 1
ATOM 1487 O O . ASN A 1 191 ? 21.461 -7.959 -13.106 1.00 54.56 191 ASN A O 1
ATOM 1491 N N . ILE A 1 192 ? 20.957 -5.840 -12.596 1.00 54.50 192 ILE A N 1
ATOM 1492 C CA . ILE A 1 192 ? 21.289 -5.298 -13.922 1.00 54.50 192 ILE A CA 1
ATOM 1493 C C . ILE A 1 192 ? 22.717 -4.729 -13.860 1.00 54.50 192 ILE A C 1
ATOM 1495 O O . ILE A 1 192 ? 22.967 -3.597 -14.254 1.00 54.50 192 ILE A O 1
ATOM 1499 N N . LEU A 1 193 ? 23.693 -5.511 -13.383 1.00 57.47 193 LEU A N 1
ATOM 1500 C CA . LEU A 1 193 ? 24.941 -5.484 -14.138 1.00 57.47 193 LEU A CA 1
ATOM 1501 C C . LEU A 1 193 ? 24.580 -6.140 -15.472 1.00 57.47 193 LEU A C 1
ATOM 1503 O O . LEU A 1 193 ? 23.978 -7.221 -15.444 1.00 57.47 193 LEU A O 1
ATOM 1507 N N . PRO A 1 194 ? 24.882 -5.535 -16.635 1.00 62.41 194 PRO A N 1
ATOM 1508 C CA . PRO A 1 194 ? 24.809 -6.287 -17.876 1.00 62.41 194 PRO A CA 1
ATOM 1509 C C . PRO A 1 194 ? 25.637 -7.544 -17.631 1.00 62.41 194 PRO A C 1
ATOM 1511 O O . PRO A 1 194 ? 26.828 -7.429 -17.350 1.00 62.41 194 PRO A O 1
ATOM 1514 N N . LYS A 1 195 ? 24.995 -8.724 -17.613 1.00 62.09 195 LYS A N 1
ATOM 1515 C CA . LYS A 1 195 ? 25.701 -10.001 -17.478 1.00 62.09 195 LYS A CA 1
ATOM 1516 C C . LYS A 1 195 ? 26.770 -9.970 -18.553 1.00 62.09 195 LYS A C 1
ATOM 1518 O O . LYS A 1 195 ? 26.428 -10.068 -19.734 1.00 62.09 195 LYS A O 1
ATOM 1523 N N . LEU A 1 196 ? 28.019 -9.721 -18.155 1.00 61.06 196 LEU A N 1
ATOM 1524 C CA . LEU A 1 196 ? 29.103 -9.581 -19.108 1.00 61.06 196 LEU A CA 1
ATOM 1525 C C . LEU A 1 196 ? 29.082 -10.863 -19.942 1.00 61.06 196 LEU A C 1
ATOM 1527 O O . LEU A 1 196 ? 28.964 -11.956 -19.371 1.00 61.06 196 LEU A O 1
ATOM 1531 N N . PRO A 1 197 ? 29.073 -10.755 -21.279 1.00 63.03 197 PRO A N 1
ATOM 1532 C CA . PRO A 1 197 ? 29.085 -11.936 -22.120 1.00 63.03 197 PRO A CA 1
ATOM 1533 C C . PRO A 1 197 ? 30.256 -12.818 -21.682 1.00 63.03 197 PRO A C 1
ATOM 1535 O O . PRO A 1 197 ? 31.350 -12.307 -21.433 1.00 63.03 197 PRO A O 1
ATOM 1538 N N . ARG A 1 198 ? 30.013 -14.132 -21.553 1.00 65.19 198 ARG A N 1
ATOM 1539 C CA . ARG A 1 198 ? 31.067 -15.117 -21.255 1.00 65.19 198 ARG A CA 1
ATOM 1540 C C . ARG A 1 198 ? 32.292 -14.818 -22.139 1.00 65.19 198 ARG A C 1
ATOM 1542 O O . ARG A 1 198 ? 32.087 -14.446 -23.296 1.00 65.19 198 ARG A O 1
ATOM 1549 N N . PRO A 1 199 ? 33.531 -14.978 -21.642 1.00 69.62 199 PRO A N 1
ATOM 1550 C CA . PRO A 1 199 ? 34.747 -14.544 -22.345 1.00 69.62 199 PRO A CA 1
ATOM 1551 C C . PRO A 1 199 ? 34.849 -15.073 -23.787 1.00 69.62 199 PRO A C 1
ATOM 1553 O O . PRO A 1 199 ? 35.327 -14.372 -24.676 1.00 69.62 199 PRO A O 1
ATOM 1556 N N . GLU A 1 200 ? 34.292 -16.255 -24.042 1.00 66.69 200 GLU A N 1
ATOM 1557 C CA . GLU A 1 200 ? 34.130 -16.860 -25.366 1.00 66.69 200 GLU A CA 1
ATOM 1558 C C . GLU A 1 200 ? 33.336 -15.980 -26.355 1.00 66.69 200 GLU A C 1
ATOM 1560 O O . GLU A 1 200 ? 33.815 -15.677 -27.448 1.00 66.69 200 GLU A O 1
ATOM 1565 N N . ARG A 1 201 ? 32.190 -15.424 -25.937 1.00 66.50 201 ARG A N 1
ATOM 1566 C CA . ARG A 1 201 ? 31.378 -14.516 -26.770 1.00 66.50 201 ARG A CA 1
ATOM 1567 C C . ARG A 1 201 ? 32.085 -13.192 -27.067 1.00 66.50 201 ARG A C 1
ATOM 1569 O O . ARG A 1 201 ? 31.840 -12.579 -28.105 1.00 66.50 201 ARG A O 1
ATOM 1576 N N . LEU A 1 202 ? 32.973 -12.730 -26.181 1.00 77.38 202 LEU A N 1
ATOM 1577 C CA . LEU A 1 202 ? 33.787 -11.535 -26.434 1.00 77.38 202 LEU A CA 1
ATOM 1578 C C . LEU A 1 202 ? 34.841 -11.792 -27.516 1.00 77.38 202 LEU A C 1
ATOM 1580 O O . LEU A 1 202 ? 35.071 -10.916 -28.354 1.00 77.38 202 LEU A O 1
ATOM 1584 N N . ALA A 1 203 ? 35.460 -12.975 -27.520 1.00 78.19 203 ALA A N 1
ATOM 1585 C CA . ALA A 1 203 ? 36.424 -13.367 -28.545 1.00 78.19 203 ALA A CA 1
ATOM 1586 C C . ALA A 1 203 ? 35.756 -13.462 -29.927 1.00 78.19 203 ALA A C 1
ATOM 1588 O O . ALA A 1 203 ? 36.230 -12.848 -30.886 1.00 78.19 203 ALA A O 1
ATOM 1589 N N . GLU A 1 204 ? 34.598 -14.116 -30.016 1.00 75.88 204 GLU A N 1
ATOM 1590 C CA . GLU A 1 204 ? 33.816 -14.217 -31.255 1.00 75.88 204 GLU A CA 1
ATOM 1591 C C . GLU A 1 204 ? 33.350 -12.849 -31.775 1.00 75.88 204 GLU A C 1
ATOM 1593 O O . GLU A 1 204 ? 33.466 -12.546 -32.968 1.00 75.88 204 GLU A O 1
ATOM 1598 N N . HIS A 1 205 ? 32.880 -11.968 -30.886 1.00 84.38 205 HIS A N 1
ATOM 1599 C CA . HIS A 1 205 ? 32.462 -10.615 -31.253 1.00 84.38 205 HIS A CA 1
ATOM 1600 C C . HIS A 1 205 ? 33.642 -9.766 -31.761 1.00 84.38 205 HIS A C 1
ATOM 1602 O O . HIS A 1 205 ? 33.518 -9.053 -32.762 1.00 84.38 205 HIS A O 1
ATOM 1608 N N . ARG A 1 206 ? 34.827 -9.891 -31.142 1.00 81.25 206 ARG A N 1
ATOM 1609 C CA . ARG A 1 206 ? 36.069 -9.248 -31.615 1.00 81.25 206 ARG A CA 1
ATOM 1610 C C . ARG A 1 206 ? 36.469 -9.746 -33.005 1.00 81.25 206 ARG A C 1
ATOM 1612 O O . ARG A 1 206 ? 36.786 -8.929 -33.875 1.00 81.25 206 ARG A O 1
ATOM 1619 N N . LEU A 1 207 ? 36.402 -11.058 -33.239 1.00 84.12 207 LEU A N 1
ATOM 1620 C CA . LEU A 1 207 ? 36.662 -11.654 -34.553 1.00 84.12 207 LEU A CA 1
ATOM 1621 C C . LEU A 1 207 ? 35.657 -11.160 -35.600 1.00 84.12 207 LEU A C 1
ATOM 1623 O O . LEU A 1 207 ? 36.048 -10.820 -36.717 1.00 84.12 207 LEU A O 1
ATOM 1627 N N . THR A 1 208 ? 34.385 -11.031 -35.229 1.00 88.25 208 THR A N 1
ATOM 1628 C CA . THR A 1 208 ? 33.316 -10.536 -36.108 1.00 88.25 208 THR A CA 1
ATOM 1629 C C . THR A 1 208 ? 33.534 -9.076 -36.509 1.00 88.25 208 THR A C 1
ATOM 1631 O O . THR A 1 208 ? 33.504 -8.752 -37.699 1.00 88.25 208 THR A O 1
ATOM 1634 N N . ILE A 1 209 ? 33.857 -8.196 -35.553 1.00 89.56 209 ILE A N 1
ATOM 1635 C CA . ILE A 1 209 ? 34.203 -6.792 -35.837 1.00 89.56 209 ILE A CA 1
ATOM 1636 C C . ILE A 1 209 ? 35.431 -6.709 -36.751 1.00 89.56 209 ILE A C 1
ATOM 1638 O O . ILE A 1 209 ? 35.449 -5.922 -37.703 1.00 89.56 209 ILE A O 1
ATOM 1642 N N . SER A 1 210 ? 36.457 -7.522 -36.487 1.00 92.94 210 SER A N 1
ATOM 1643 C CA . SER A 1 210 ? 37.676 -7.562 -37.300 1.00 92.94 210 SER A CA 1
ATOM 1644 C C . SER A 1 210 ? 37.386 -7.998 -38.744 1.00 92.94 210 SER A C 1
ATOM 1646 O O . SER A 1 210 ? 37.765 -7.304 -39.694 1.00 92.94 210 SER A O 1
ATOM 1648 N N . ARG A 1 211 ? 36.612 -9.079 -38.928 1.00 92.88 211 ARG A N 1
ATOM 1649 C CA . ARG A 1 211 ? 36.152 -9.563 -40.242 1.00 92.88 211 ARG A CA 1
ATOM 1650 C C . ARG A 1 211 ? 35.351 -8.493 -40.988 1.00 92.88 211 ARG A C 1
ATOM 1652 O O . ARG A 1 211 ? 35.644 -8.211 -42.151 1.00 92.88 211 ARG A O 1
ATOM 1659 N N . ALA A 1 212 ? 34.414 -7.824 -40.314 1.00 91.25 212 ALA A N 1
ATOM 1660 C CA . ALA A 1 212 ? 33.620 -6.746 -40.904 1.00 91.25 212 ALA A CA 1
ATOM 1661 C C . ALA A 1 212 ? 34.488 -5.557 -41.357 1.00 91.25 212 ALA A C 1
ATOM 1663 O O . ALA A 1 212 ? 34.291 -5.016 -42.448 1.00 91.25 212 ALA A O 1
ATOM 1664 N N . ARG A 1 213 ? 35.494 -5.164 -40.561 1.00 94.88 213 ARG A N 1
ATOM 1665 C CA . ARG A 1 213 ? 36.460 -4.114 -40.933 1.00 94.88 213 ARG A CA 1
ATOM 1666 C C . ARG A 1 213 ? 37.283 -4.513 -42.159 1.00 94.88 213 ARG A C 1
ATOM 1668 O O . ARG A 1 213 ? 37.435 -3.696 -43.069 1.00 94.88 213 ARG A O 1
ATOM 1675 N N . LYS A 1 214 ? 37.766 -5.759 -42.216 1.00 94.69 214 LYS A N 1
ATOM 1676 C CA . LYS A 1 214 ? 38.524 -6.288 -43.363 1.00 94.69 214 LYS A CA 1
ATOM 1677 C C . LYS A 1 214 ? 37.676 -6.287 -44.638 1.00 94.69 214 LYS A C 1
ATOM 1679 O O . LYS A 1 214 ? 38.130 -5.781 -45.662 1.00 94.69 214 LYS A O 1
ATOM 1684 N N . LEU A 1 215 ? 36.417 -6.725 -44.555 1.00 93.44 215 LEU A N 1
ATOM 1685 C CA . LEU A 1 215 ? 35.481 -6.714 -45.684 1.00 93.44 215 LEU A CA 1
ATOM 1686 C C . LEU A 1 215 ? 35.171 -5.291 -46.174 1.00 93.44 215 LEU A C 1
ATOM 1688 O O . LEU A 1 215 ? 35.178 -5.037 -47.377 1.00 93.44 215 LEU A O 1
ATOM 1692 N N . ARG A 1 216 ? 34.950 -4.333 -45.260 1.00 93.31 216 ARG A N 1
ATOM 1693 C CA . ARG A 1 216 ? 34.742 -2.915 -45.617 1.00 93.31 216 ARG A CA 1
ATOM 1694 C C . ARG A 1 216 ? 35.952 -2.327 -46.349 1.00 93.31 216 ARG A C 1
ATOM 1696 O O . ARG A 1 216 ? 35.772 -1.611 -47.332 1.00 93.31 216 ARG A O 1
ATOM 1703 N N . ARG A 1 217 ? 37.174 -2.640 -45.902 1.00 94.44 217 ARG A N 1
ATOM 1704 C CA . ARG A 1 217 ? 38.414 -2.225 -46.584 1.00 94.44 217 ARG A CA 1
ATOM 1705 C C . ARG A 1 217 ? 38.517 -2.851 -47.976 1.00 94.44 217 ARG A C 1
ATOM 1707 O O . ARG A 1 217 ? 38.713 -2.118 -48.940 1.00 94.44 217 ARG A O 1
ATOM 1714 N N . ALA A 1 218 ? 38.295 -4.161 -48.093 1.00 93.69 218 ALA A N 1
ATOM 1715 C CA . ALA A 1 218 ? 38.324 -4.870 -49.373 1.00 93.69 218 ALA A CA 1
ATOM 1716 C C . ALA A 1 218 ? 37.310 -4.297 -50.377 1.00 93.69 218 ALA A C 1
ATOM 1718 O O . ALA A 1 218 ? 37.672 -4.007 -51.514 1.00 93.69 218 ALA A O 1
ATOM 1719 N N . ARG A 1 219 ? 36.071 -4.023 -49.943 1.00 95.56 219 ARG A N 1
ATOM 1720 C CA . ARG A 1 219 ? 35.039 -3.388 -50.783 1.00 95.56 219 ARG A CA 1
ATOM 1721 C C . ARG A 1 219 ? 35.458 -2.005 -51.288 1.00 95.56 219 ARG A C 1
ATOM 1723 O O . ARG A 1 219 ? 35.245 -1.704 -52.457 1.00 95.56 219 ARG A O 1
ATOM 1730 N N . ARG A 1 220 ? 36.085 -1.174 -50.445 1.00 94.12 220 ARG A N 1
ATOM 1731 C CA . ARG A 1 220 ? 36.600 0.147 -50.863 1.00 94.12 220 ARG A CA 1
ATOM 1732 C C . ARG A 1 220 ? 37.697 0.027 -51.920 1.00 94.12 220 ARG A C 1
ATOM 1734 O O . ARG A 1 220 ? 37.697 0.793 -52.880 1.00 94.12 220 ARG A O 1
ATOM 1741 N N . VAL A 1 221 ? 38.611 -0.928 -51.753 1.00 95.75 221 VAL A N 1
ATOM 1742 C CA . VAL A 1 221 ? 39.685 -1.187 -52.724 1.00 95.75 221 VAL A CA 1
ATOM 1743 C C . VAL A 1 221 ? 39.108 -1.705 -54.040 1.00 95.75 221 VAL A C 1
ATOM 1745 O O . VAL A 1 221 ? 39.422 -1.155 -55.092 1.00 95.75 221 VAL A O 1
ATOM 1748 N N . ALA A 1 222 ? 38.204 -2.685 -53.988 1.00 93.12 222 ALA A N 1
ATOM 1749 C CA . ALA A 1 222 ? 37.532 -3.222 -55.169 1.00 93.12 222 ALA A CA 1
ATOM 1750 C C . ALA A 1 222 ? 36.757 -2.136 -55.930 1.00 93.12 222 ALA A C 1
ATOM 1752 O O . ALA A 1 222 ? 36.857 -2.048 -57.149 1.00 93.12 222 ALA A O 1
ATOM 1753 N N . PHE A 1 223 ? 36.054 -1.251 -55.215 1.00 95.38 223 PHE A N 1
ATOM 1754 C CA . PHE A 1 223 ? 35.352 -0.121 -55.821 1.00 95.38 223 PHE A CA 1
ATOM 1755 C C . PHE A 1 223 ? 36.308 0.851 -56.527 1.00 95.38 223 PHE A C 1
ATOM 1757 O O . PHE A 1 223 ? 36.042 1.276 -57.651 1.00 95.38 223 PHE A O 1
ATOM 1764 N N . ARG A 1 224 ? 37.449 1.180 -55.902 1.00 94.31 224 ARG A N 1
ATOM 1765 C CA . ARG A 1 224 ? 38.491 2.016 -56.524 1.00 94.31 224 ARG A CA 1
ATOM 1766 C C . ARG A 1 224 ? 39.061 1.364 -57.784 1.00 94.31 224 ARG A C 1
ATOM 1768 O O . ARG A 1 224 ? 39.147 2.036 -58.808 1.00 94.31 224 ARG A O 1
ATOM 1775 N N . LYS A 1 225 ? 39.375 0.067 -57.724 1.00 95.19 225 LYS A N 1
ATOM 1776 C CA . LYS A 1 225 ? 39.884 -0.706 -58.864 1.00 95.19 225 LYS A CA 1
ATOM 1777 C C . LYS A 1 225 ? 38.872 -0.742 -60.013 1.00 95.19 225 LYS A C 1
ATOM 1779 O O . LYS A 1 225 ? 39.206 -0.357 -61.124 1.00 95.19 225 LYS A O 1
ATOM 1784 N N . ALA A 1 226 ? 37.612 -1.075 -59.733 1.00 91.06 226 ALA A N 1
ATOM 1785 C CA . ALA A 1 226 ? 36.544 -1.090 -60.734 1.00 91.06 226 ALA A CA 1
ATOM 1786 C C . ALA A 1 226 ? 36.326 0.290 -61.384 1.00 91.06 226 ALA A C 1
ATOM 1788 O O . ALA A 1 226 ? 36.056 0.384 -62.581 1.00 91.06 226 ALA A O 1
ATOM 1789 N N . ARG A 1 227 ? 36.467 1.380 -60.615 1.00 93.75 227 ARG A N 1
ATOM 1790 C CA . ARG A 1 227 ? 36.397 2.749 -61.149 1.00 93.75 227 ARG A CA 1
ATOM 1791 C C . ARG A 1 227 ? 37.569 3.056 -62.083 1.00 93.75 227 ARG A C 1
ATOM 1793 O O . ARG A 1 227 ? 37.345 3.638 -63.141 1.00 93.75 227 ARG A O 1
ATOM 1800 N N . GLN A 1 228 ? 38.788 2.664 -61.714 1.00 92.25 228 GLN A N 1
ATOM 1801 C CA . GLN A 1 228 ? 39.959 2.811 -62.582 1.00 92.25 228 GLN A CA 1
ATOM 1802 C C . GLN A 1 228 ? 39.805 1.983 -63.860 1.00 92.25 228 GLN A C 1
ATOM 1804 O O . GLN A 1 228 ? 39.988 2.517 -64.947 1.00 92.25 228 GLN A O 1
ATOM 1809 N N . GLU A 1 229 ? 39.373 0.726 -63.750 1.00 89.12 229 GLU A N 1
ATOM 1810 C CA . GLU A 1 229 ? 39.113 -0.142 -64.902 1.00 89.12 229 GLU A CA 1
ATOM 1811 C C . GLU A 1 229 ? 38.050 0.443 -65.840 1.00 89.12 229 GLU A C 1
ATOM 1813 O O . GLU A 1 229 ? 38.230 0.408 -67.054 1.00 89.12 229 GLU A O 1
ATOM 1818 N N . ARG A 1 230 ? 36.967 1.035 -65.310 1.00 85.12 230 ARG A N 1
ATOM 1819 C CA . ARG A 1 230 ? 35.974 1.752 -66.132 1.00 85.12 230 ARG A CA 1
ATOM 1820 C C . ARG A 1 230 ? 36.597 2.924 -66.886 1.00 85.12 230 ARG A C 1
ATOM 1822 O O . ARG A 1 230 ? 36.361 3.034 -68.082 1.00 85.12 230 ARG A O 1
ATOM 1829 N N . LYS A 1 231 ? 37.414 3.743 -66.218 1.00 87.81 231 LYS A N 1
ATOM 1830 C CA . LYS A 1 231 ? 38.092 4.889 -66.843 1.00 87.81 231 LYS A CA 1
ATOM 1831 C C . LYS A 1 231 ? 39.079 4.442 -67.928 1.00 87.81 231 LYS A C 1
ATOM 1833 O O . LYS A 1 231 ? 39.121 5.033 -68.998 1.00 87.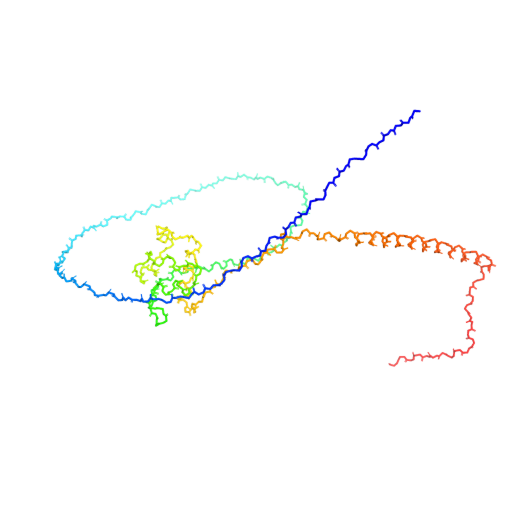81 231 LYS A O 1
ATOM 1838 N N . VAL A 1 232 ? 39.827 3.362 -67.690 1.00 85.69 232 VAL A N 1
ATOM 1839 C CA . VAL A 1 232 ? 40.735 2.773 -68.689 1.00 85.69 232 VAL A CA 1
ATOM 1840 C C . VAL A 1 232 ? 39.955 2.225 -69.887 1.00 85.69 232 VAL A C 1
ATOM 1842 O O . VAL A 1 232 ? 40.346 2.471 -71.024 1.00 85.69 232 VAL A O 1
ATOM 1845 N N . ARG A 1 233 ? 38.831 1.525 -69.660 1.00 81.56 233 ARG A N 1
ATOM 1846 C CA . ARG A 1 233 ? 37.952 1.056 -70.747 1.00 81.56 233 ARG A CA 1
ATOM 1847 C C . ARG A 1 233 ? 37.375 2.219 -71.553 1.00 81.56 233 ARG A C 1
ATOM 1849 O O . ARG A 1 233 ? 37.353 2.132 -72.771 1.00 81.56 233 ARG A O 1
ATOM 1856 N N . GLU A 1 234 ? 36.947 3.289 -70.888 1.00 81.88 234 GLU A N 1
ATOM 1857 C CA . GLU A 1 234 ? 36.405 4.498 -71.518 1.00 81.88 234 GLU A CA 1
ATOM 1858 C C . GLU A 1 234 ? 37.439 5.175 -72.428 1.00 81.88 234 GLU A C 1
ATOM 1860 O O . GLU A 1 234 ? 37.154 5.408 -73.604 1.00 81.88 234 GLU A O 1
ATOM 1865 N N . ILE A 1 235 ? 38.662 5.376 -71.925 1.00 80.56 235 ILE A N 1
ATOM 1866 C CA . ILE A 1 235 ? 39.786 5.917 -72.704 1.00 80.56 235 ILE A CA 1
ATOM 1867 C C . ILE A 1 235 ? 40.104 5.004 -73.895 1.00 80.56 235 ILE A C 1
ATOM 1869 O O . ILE A 1 235 ? 40.186 5.476 -75.025 1.00 80.56 235 ILE A O 1
ATOM 1873 N N . LYS A 1 236 ? 40.218 3.685 -73.676 1.00 80.62 236 LYS A N 1
ATOM 1874 C CA . LYS A 1 236 ? 40.513 2.715 -74.746 1.00 80.62 236 LYS A CA 1
ATOM 1875 C C . LYS A 1 236 ? 39.399 2.638 -75.799 1.00 80.62 236 LYS A C 1
ATOM 1877 O O . LYS A 1 236 ? 39.679 2.355 -76.957 1.00 80.62 236 LYS A O 1
ATOM 1882 N N . SER A 1 237 ? 38.149 2.904 -75.417 1.00 71.06 237 SER A N 1
ATOM 1883 C CA . SER A 1 237 ? 37.002 2.970 -76.335 1.00 71.06 237 SER A CA 1
ATOM 1884 C C . SER A 1 237 ? 36.880 4.295 -77.103 1.00 71.06 237 SER A C 1
ATOM 1886 O O . SER A 1 237 ? 35.936 4.460 -77.877 1.00 71.06 237 SER A O 1
ATOM 1888 N N . GLY A 1 238 ? 37.815 5.235 -76.904 1.00 61.12 238 GLY A N 1
ATOM 1889 C CA . GLY A 1 238 ? 37.921 6.459 -77.701 1.00 61.12 238 GLY A CA 1
ATOM 1890 C C . GLY A 1 238 ? 36.690 7.363 -77.633 1.00 61.12 238 GLY A C 1
ATOM 1891 O O . GLY A 1 238 ? 36.345 7.987 -78.630 1.00 61.12 238 GLY A O 1
ATOM 1892 N N . GLY A 1 239 ? 35.976 7.391 -76.501 1.00 59.25 239 GLY A N 1
ATOM 1893 C CA . GLY A 1 239 ? 34.824 8.281 -76.327 1.00 59.25 239 GLY A CA 1
ATOM 1894 C C . GLY A 1 239 ? 33.669 8.047 -77.310 1.00 59.25 239 GLY A C 1
ATOM 1895 O O . GLY A 1 239 ? 32.885 8.967 -77.541 1.00 59.25 239 GLY A O 1
ATOM 1896 N N . ARG A 1 240 ? 33.511 6.841 -77.882 1.00 54.88 240 ARG A N 1
ATOM 1897 C CA . ARG A 1 240 ? 32.274 6.511 -78.607 1.00 54.88 240 ARG A CA 1
ATOM 1898 C C . ARG A 1 240 ? 31.112 6.565 -77.616 1.00 54.88 240 ARG A C 1
ATOM 1900 O O . ARG A 1 240 ? 30.966 5.678 -76.771 1.00 54.88 240 ARG A O 1
ATOM 1907 N N . LYS A 1 241 ? 30.299 7.626 -77.708 1.00 52.94 241 LYS A N 1
ATOM 1908 C CA . LYS A 1 241 ? 28.969 7.694 -77.090 1.00 52.94 241 LYS A CA 1
ATOM 1909 C C . LYS A 1 241 ? 28.295 6.350 -77.339 1.00 52.94 241 LYS A C 1
ATOM 1911 O O . LYS A 1 241 ? 28.276 5.868 -78.467 1.00 52.94 241 LYS A O 1
ATOM 1916 N N . ARG A 1 242 ? 27.802 5.726 -76.271 1.00 54.91 242 ARG A N 1
ATOM 1917 C CA . ARG A 1 242 ? 27.033 4.488 -76.368 1.00 54.91 242 ARG A CA 1
ATOM 1918 C C . ARG A 1 242 ? 25.794 4.790 -77.204 1.00 54.91 242 ARG A C 1
ATOM 1920 O O . ARG A 1 242 ? 24.825 5.322 -76.671 1.00 54.91 242 ARG A O 1
ATOM 1927 N N . GLU A 1 243 ? 25.831 4.489 -78.495 1.00 52.41 243 GLU A N 1
ATOM 1928 C CA . GLU A 1 243 ? 24.599 4.328 -79.247 1.00 52.41 243 GLU A CA 1
ATOM 1929 C C . GLU A 1 243 ? 23.865 3.150 -78.611 1.00 52.41 243 GLU A C 1
ATOM 1931 O O . GLU A 1 243 ? 24.386 2.034 -78.530 1.00 52.41 243 GLU A O 1
ATOM 1936 N N . LEU A 1 244 ? 22.688 3.430 -78.052 1.00 57.47 244 LEU A N 1
ATOM 1937 C CA . LEU A 1 244 ? 21.756 2.384 -77.658 1.00 57.47 244 LEU A CA 1
ATOM 1938 C C . LEU A 1 244 ? 21.510 1.513 -78.896 1.00 57.47 244 LEU A C 1
ATOM 1940 O O . LEU A 1 244 ? 21.270 2.078 -79.967 1.00 57.47 244 LEU A O 1
ATOM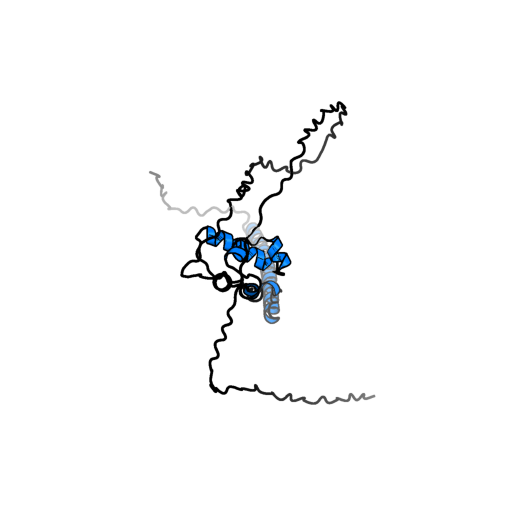 1944 N N . PRO A 1 245 ? 21.563 0.172 -78.789 1.00 53.78 245 PRO A N 1
ATOM 1945 C CA . PRO A 1 245 ? 21.222 -0.676 -79.917 1.00 53.78 245 PRO A CA 1
ATOM 1946 C C . PRO A 1 245 ? 19.805 -0.311 -80.354 1.00 53.78 245 PRO A C 1
ATOM 1948 O O . PRO A 1 245 ? 18.847 -0.438 -79.590 1.00 53.78 245 PRO A O 1
ATOM 1951 N N . LYS A 1 246 ? 19.686 0.203 -81.579 1.00 54.56 246 LYS A N 1
ATOM 1952 C CA . LYS A 1 246 ? 18.407 0.464 -82.228 1.00 54.56 246 LYS A CA 1
ATOM 1953 C C . LYS A 1 246 ? 17.790 -0.910 -82.476 1.00 54.56 246 LYS A C 1
ATOM 1955 O O . LYS A 1 246 ? 18.092 -1.557 -83.475 1.00 54.56 246 LYS A O 1
ATOM 1960 N N . VAL A 1 247 ? 17.010 -1.396 -81.514 1.00 56.16 247 VAL A N 1
ATOM 1961 C CA . VAL A 1 247 ? 16.174 -2.588 -81.672 1.00 56.16 247 VAL A CA 1
ATOM 1962 C C . VAL A 1 247 ? 15.217 -2.301 -82.827 1.00 56.16 247 VAL A C 1
ATOM 1964 O O . VAL A 1 247 ? 14.222 -1.596 -82.674 1.00 56.16 247 VAL A O 1
ATOM 1967 N N . LYS A 1 248 ? 15.575 -2.774 -84.025 1.00 53.72 248 LYS A N 1
ATOM 1968 C CA . LYS A 1 248 ? 14.655 -2.859 -85.156 1.00 53.72 248 LYS A CA 1
ATOM 1969 C C . LYS A 1 248 ? 13.601 -3.896 -84.765 1.00 53.72 248 LYS A C 1
ATOM 1971 O O . LYS A 1 248 ? 13.956 -5.053 -84.570 1.00 53.72 248 LYS A O 1
ATOM 1976 N N . GLY A 1 249 ? 12.344 -3.476 -84.632 1.00 59.53 249 GLY A N 1
ATOM 1977 C CA . GLY A 1 249 ? 11.214 -4.405 -84.512 1.00 59.53 249 GLY A CA 1
ATOM 1978 C C . GLY A 1 249 ? 10.546 -4.532 -83.141 1.00 59.53 249 GLY A C 1
ATOM 1979 O O . GLY A 1 249 ? 10.047 -5.603 -82.829 1.00 59.53 249 GLY A O 1
ATOM 1980 N N . LEU A 1 250 ? 10.485 -3.472 -82.330 1.00 54.41 250 LEU A N 1
ATOM 1981 C CA . LEU A 1 250 ? 9.479 -3.390 -81.264 1.00 54.41 250 LEU A CA 1
ATOM 1982 C C . LEU A 1 250 ? 8.445 -2.345 -81.661 1.00 54.41 250 LEU A C 1
ATOM 1984 O O . LEU A 1 250 ? 8.649 -1.138 -81.509 1.00 54.41 250 LEU A O 1
ATOM 1988 N N . GLU A 1 251 ? 7.363 -2.847 -82.249 1.00 55.03 251 GLU A N 1
ATOM 1989 C CA . GLU A 1 251 ? 6.125 -2.114 -82.439 1.00 55.03 251 GLU A CA 1
ATOM 1990 C C . GLU A 1 251 ? 5.742 -1.402 -81.141 1.00 55.03 251 GLU A C 1
ATOM 1992 O O . GLU A 1 251 ? 5.864 -1.930 -80.031 1.00 55.03 251 GLU A O 1
ATOM 1997 N N . ARG A 1 252 ? 5.318 -0.149 -81.293 1.00 51.06 252 ARG A N 1
ATOM 1998 C CA . ARG A 1 252 ? 4.820 0.679 -80.204 1.00 51.06 252 ARG A CA 1
ATOM 1999 C C . ARG A 1 252 ? 3.569 0.013 -79.635 1.00 51.06 252 ARG A C 1
ATOM 2001 O O . ARG A 1 252 ? 2.490 0.179 -80.194 1.00 51.06 252 ARG A O 1
ATOM 2008 N N . LEU A 1 253 ? 3.690 -0.664 -78.495 1.00 52.25 253 LEU A N 1
ATOM 2009 C CA . LEU A 1 253 ? 2.532 -0.923 -77.648 1.00 52.25 253 LEU A CA 1
ATOM 2010 C C . LEU A 1 253 ? 2.132 0.418 -77.016 1.00 52.25 253 LEU A C 1
ATOM 2012 O O . LEU A 1 253 ? 2.651 0.837 -75.980 1.00 52.25 253 LEU A O 1
ATOM 2016 N N . VAL A 1 254 ? 1.273 1.145 -77.725 1.00 50.41 254 VAL A N 1
ATOM 2017 C CA . VAL A 1 254 ? 0.581 2.326 -77.218 1.00 50.41 254 VAL A CA 1
ATOM 2018 C C . VAL A 1 254 ? -0.322 1.844 -76.088 1.00 50.41 254 VAL A C 1
ATOM 2020 O O . VAL A 1 254 ? -1.347 1.215 -76.329 1.00 50.41 254 VAL A O 1
ATOM 2023 N N . ILE A 1 255 ? 0.062 2.116 -74.841 1.00 52.00 255 ILE A N 1
ATOM 2024 C CA . ILE A 1 255 ? -0.863 2.006 -73.714 1.00 52.00 255 ILE A CA 1
ATOM 2025 C C . ILE A 1 255 ? -1.820 3.192 -73.839 1.00 52.00 255 ILE A C 1
ATOM 2027 O O . ILE A 1 255 ? -1.514 4.308 -73.415 1.00 52.00 255 ILE A O 1
ATOM 2031 N N . VAL A 1 256 ? -2.961 2.945 -74.477 1.00 52.56 256 VAL A N 1
ATOM 2032 C CA . VAL A 1 256 ? -4.138 3.809 -74.408 1.00 52.56 256 VAL A CA 1
ATOM 2033 C C . VAL A 1 256 ? -4.639 3.754 -72.965 1.00 52.56 256 VAL A C 1
ATOM 2035 O O . VAL A 1 256 ? -5.028 2.695 -72.478 1.00 52.56 256 VAL A O 1
ATOM 2038 N N . ARG A 1 257 ? -4.585 4.884 -72.256 1.00 44.94 257 ARG A N 1
ATOM 2039 C CA . ARG A 1 257 ? -5.356 5.081 -71.024 1.00 44.94 257 ARG A CA 1
ATOM 2040 C C . ARG A 1 257 ? -6.776 5.472 -71.434 1.00 44.94 257 ARG A C 1
ATOM 2042 O O . ARG A 1 257 ? -6.966 6.593 -71.899 1.00 44.94 257 ARG A O 1
ATOM 2049 N N . GLY A 1 258 ? -7.707 4.529 -71.306 1.00 44.75 258 GLY A N 1
ATOM 2050 C CA . GLY A 1 258 ? -9.136 4.797 -71.126 1.00 44.75 258 GLY A CA 1
ATOM 2051 C C . GLY A 1 258 ? -9.454 4.874 -69.642 1.00 44.75 258 GLY A C 1
ATOM 2052 O O . GLY A 1 258 ? -8.787 4.135 -68.879 1.00 44.75 258 GLY A O 1
#

pLDDT: mean 70.15, std 19.57, range [38.25, 96.75]

Sequence (258 aa):
MKTLRTRSSTSAGVFLRAGPQSRAVCSLCILSPLKTPRLSSQNRLANPPSSSSTPLPTNTPFLRPLTSVPGTHREPLPSHRIPRFTIEYSALDKPFIGKAKVKASKFIPKPTSSIPDHETFLNRIGRDCAQFSSKFNSWDAFWTASSAQMEEMGIPPKSRKYILSWKDNFRSGIALRPIPLNKKKGSARANILPKLPRPERLAEHRLTISRARKLRRARRVAFRKARQERKVREIKSGGRKRELPKVKGLERLVIVRG

Foldseek 3Di:
DDDDDDDDDDDDDDDDDDDDDDDDDDDDDDDDDDDDDDDDDDDDDDDDDDDDDDDDDDDDDDDDDDDDDDDDDDDDDDDDDDPDDPPPPVPPPPPPPPVPPPPDPQDQDQADPCGNFPLSLLVFQDPPSNVCRVLDDGSVCLLPDDLVNCVVSPNDPVSSVSSVVVSVCVSVVHDGHHDDDPPPPDPPVVPPPVPPPDVVVVVVVVVVVVVVVVVVVVVVVVVVVVVVVVVVVCVVVVPPDPDDPPPPDDDDPPPDDD

Radius of gyration: 46.56 Å; chains: 1; bounding box: 108×93×130 Å

InterPro domains:
  IPR019083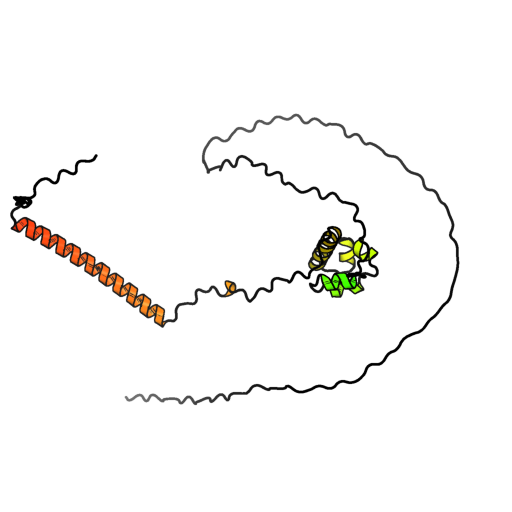 Small ribosomal subunit protein mS41, SAM domain [PF09597] (107-173)
  IPR019083 Small ribosomal subunit protein mS41, SAM domain [SM01238] (118-173)
  IPR039603 Small ribosomal subunit protein mS41 [PTHR28235] (102-192)

Organism: Gonapodya prolifera (strain JEL478) (NCBI:txid1344416)

Secondary structure (DSSP, 8-state):
-PPP-PPPP------PPPPP------------------------------------------PPPP-------PPPP-----------------------------PPPPPBTTB-SHHHHHHHH-TTGGGGGGG---HHHHHH--HHHHHHTT--HHHHHHHHHHHHHHHTTPPP-----------GGGG-S-----HHHHHHHHHHHHHHHHHHHHHHHHHHHHHHHHHHHHHHTTT---PPP--TT---------